Protein AF-0000000078524974 (afdb_homodimer)

InterPro domains:
  IPR001310 Histidine triad (HIT) protein [PR00332] (7-23)
  IPR001310 Histidine triad (HIT) protein [PR00332] (28-46)
  IPR001310 Histidine triad (HIT) protein [PR00332] (95-105)
  IPR001310 Histidine triad (HIT) protein [PTHR46648] (3-140)
  IPR011146 HIT-like domain [PF01230] (15-109)
  IPR011146 HIT-like domain [PS51084] (7-115)
  IPR019808 Histidine triad, conserved site [PS00892] (88-106)
  IPR036265 HIT-like superfamily [G3DSA:3.30.428.10] (2-145)
  IPR036265 HIT-like superfamily [SSF54197] (4-138)
  IPR039384 HINT family [cd01277] (5-106)

Solvent-accessible surface area (backbone atoms only — not comparable to full-atom values): 14901 Å² total; per-residue (Å²): 96,75,44,94,87,35,69,61,33,33,42,31,65,66,74,41,92,70,56,64,49,46,51,62,98,55,36,24,26,30,50,47,62,48,24,69,33,83,75,15,26,34,45,26,44,35,53,54,26,54,23,63,79,62,44,52,62,78,59,35,30,48,47,50,49,48,49,26,54,53,50,50,18,38,35,75,49,70,63,32,60,19,27,32,40,39,32,47,25,38,62,51,26,63,34,82,62,75,45,41,48,35,39,38,37,43,13,37,77,94,47,73,76,59,61,58,70,63,67,42,76,59,51,70,67,58,49,51,50,50,34,51,39,33,33,52,34,28,45,74,72,67,59,61,108,95,72,44,93,86,35,69,61,32,33,43,33,65,65,74,41,93,70,57,64,49,44,52,62,98,56,36,23,28,29,52,46,63,46,23,67,34,84,75,15,26,35,44,26,44,36,54,56,25,55,24,64,79,63,43,52,62,77,61,36,28,47,46,50,49,48,49,25,53,52,50,49,17,39,35,73,49,70,64,32,60,19,27,32,40,39,32,46,26,38,62,51,25,63,32,83,63,77,46,41,47,35,39,37,37,43,14,38,80,94,47,72,76,59,61,59,70,65,67,44,75,60,51,69,67,60,48,51,51,50,35,50,39,33,35,50,34,28,45,75,71,68,59,61,108

Structure (mmCIF, N/CA/C/O backbone):
data_AF-0000000078524974-model_v1
#
loop_
_entity.id
_entity.type
_entity.pdbx_description
1 polymer 'Cell division protein'
#
loop_
_atom_site.group_PDB
_atom_site.id
_atom_site.type_symbol
_atom_site.label_atom_id
_atom_site.label_alt_id
_atom_site.label_comp_id
_atom_site.label_asym_id
_atom_site.label_entity_id
_atom_site.label_seq_id
_atom_site.pdbx_PDB_ins_code
_atom_site.Cartn_x
_atom_site.Cartn_y
_atom_site.Cartn_z
_atom_site.occupancy
_atom_site.B_iso_or_equiv
_atom_site.auth_seq_id
_atom_site.auth_comp_id
_atom_site.auth_asym_id
_atom_site.auth_atom_id
_atom_site.pdbx_PDB_model_num
ATOM 1 N N . MET A 1 1 ? -15.508 -12.688 9.805 1 83.44 1 MET A N 1
ATOM 2 C CA . MET A 1 1 ? -16.516 -13.609 9.273 1 83.44 1 MET A CA 1
ATOM 3 C C . MET A 1 1 ? 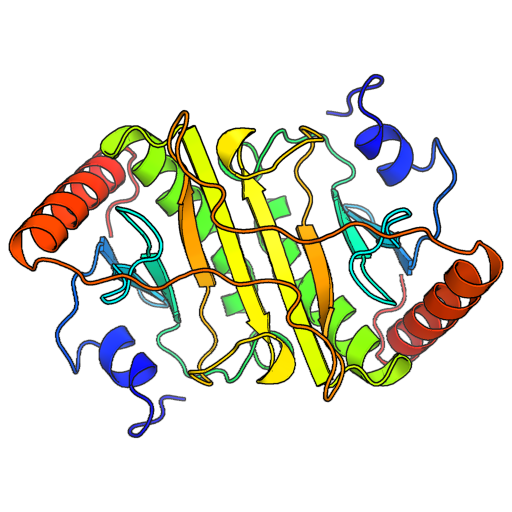-16.453 -13.656 7.75 1 83.44 1 MET A C 1
ATOM 5 O O . MET A 1 1 ? -16.062 -12.68 7.109 1 83.44 1 MET A O 1
ATOM 9 N N . ARG A 1 2 ? -16.734 -14.789 7.234 1 90.31 2 ARG A N 1
ATOM 10 C CA . ARG A 1 2 ? -16.781 -14.961 5.785 1 90.31 2 ARG A CA 1
ATOM 11 C C . ARG A 1 2 ? -18.109 -14.484 5.215 1 90.31 2 ARG A C 1
ATOM 13 O O . ARG A 1 2 ? -19.125 -14.461 5.922 1 90.31 2 ARG A O 1
ATOM 20 N N . ASP A 1 3 ? -18.109 -13.945 3.992 1 92.88 3 ASP A N 1
ATOM 21 C CA . ASP A 1 3 ? -19.281 -13.531 3.229 1 92.88 3 ASP A CA 1
ATOM 22 C C . ASP A 1 3 ? -19.469 -14.406 1.988 1 92.88 3 ASP A C 1
ATOM 24 O O . ASP A 1 3 ? -18.688 -14.305 1.03 1 92.88 3 ASP A O 1
ATOM 28 N N . ASP A 1 4 ? -20.469 -15.141 1.908 1 91.5 4 ASP A N 1
ATOM 29 C CA . ASP A 1 4 ? -20.688 -16.141 0.864 1 91.5 4 ASP A CA 1
ATOM 30 C C . ASP A 1 4 ? -20.938 -15.469 -0.486 1 91.5 4 ASP A C 1
ATOM 32 O O . ASP A 1 4 ? -20.875 -16.109 -1.53 1 91.5 4 ASP A O 1
ATOM 36 N N . ASN A 1 5 ? -21.297 -14.195 -0.479 1 94.75 5 ASN A N 1
ATOM 37 C CA . ASN A 1 5 ? -21.562 -13.484 -1.722 1 94.75 5 ASN A CA 1
ATOM 38 C C . ASN A 1 5 ? -20.344 -12.711 -2.207 1 94.75 5 ASN A C 1
ATOM 40 O O . ASN A 1 5 ? -20.391 -12.023 -3.229 1 94.75 5 ASN A O 1
ATOM 44 N N . CYS A 1 6 ? -19.328 -12.867 -1.504 1 96.88 6 CYS A N 1
ATOM 45 C CA . CYS A 1 6 ? -18.094 -12.172 -1.85 1 96.88 6 CYS A CA 1
ATOM 46 C C . CYS A 1 6 ? -17.141 -13.086 -2.617 1 96.88 6 CYS A C 1
ATOM 48 O O . CYS A 1 6 ? -16.688 -14.102 -2.086 1 96.88 6 CYS A O 1
ATOM 50 N N . ILE A 1 7 ? -16.828 -12.742 -3.832 1 97.12 7 ILE A N 1
ATOM 51 C CA . ILE A 1 7 ? -16.016 -13.578 -4.707 1 97.12 7 ILE A CA 1
ATOM 52 C C . ILE A 1 7 ? -14.625 -13.75 -4.102 1 97.12 7 ILE A C 1
ATOM 54 O O . ILE A 1 7 ? -14.031 -14.828 -4.195 1 97.12 7 ILE A O 1
ATOM 58 N N . PHE A 1 8 ? -14.133 -12.719 -3.42 1 98.25 8 PHE A N 1
ATOM 59 C CA . PHE A 1 8 ? -12.805 -12.805 -2.838 1 98.25 8 PHE A CA 1
ATOM 60 C C . PHE A 1 8 ? -12.812 -13.672 -1.583 1 98.25 8 PHE A C 1
ATOM 62 O O . PHE A 1 8 ? -11.828 -14.352 -1.283 1 98.25 8 PHE A O 1
ATOM 69 N N . CYS A 1 9 ? -13.914 -13.727 -0.859 1 98.31 9 CYS A N 1
ATOM 70 C CA . CYS A 1 9 ? -14.039 -14.695 0.22 1 98.31 9 CYS A CA 1
ATOM 71 C C . CYS A 1 9 ? -14 -16.125 -0.321 1 98.31 9 CYS A C 1
ATOM 73 O O . CYS A 1 9 ? -13.344 -16.984 0.262 1 98.31 9 CYS A O 1
ATOM 75 N N . LYS A 1 10 ? -14.695 -16.312 -1.446 1 98.25 10 LYS A N 1
ATOM 76 C CA . LYS A 1 10 ? -14.734 -17.641 -2.043 1 98.25 10 LYS A CA 1
ATOM 77 C C . LYS A 1 10 ? -13.352 -18.078 -2.52 1 98.25 10 LYS A C 1
ATOM 79 O O . LYS A 1 10 ? -12.938 -19.219 -2.297 1 98.25 10 LYS A O 1
ATOM 84 N N . ILE A 1 11 ? -12.609 -17.188 -3.121 1 98.12 11 ILE A N 1
ATOM 85 C CA . ILE A 1 11 ? -11.273 -17.5 -3.615 1 98.12 11 ILE A CA 1
ATOM 86 C C . ILE A 1 11 ? -10.32 -17.719 -2.439 1 98.12 11 ILE A C 1
ATOM 88 O O . ILE A 1 11 ? -9.609 -18.719 -2.387 1 98.12 11 ILE A O 1
ATOM 92 N N . ALA A 1 12 ? -10.344 -16.812 -1.454 1 98.25 12 ALA A N 1
ATOM 93 C CA . ALA A 1 12 ? -9.43 -16.844 -0.317 1 98.25 12 ALA A CA 1
ATOM 94 C C . ALA A 1 12 ? -9.602 -18.125 0.499 1 98.25 12 ALA A C 1
ATOM 96 O O . ALA A 1 12 ? -8.656 -18.609 1.118 1 98.25 12 ALA A O 1
ATOM 97 N N . ASN A 1 13 ? -10.797 -18.641 0.436 1 97.88 13 ASN A N 1
ATOM 98 C CA . ASN A 1 13 ? -11.094 -19.812 1.259 1 97.88 13 ASN A CA 1
ATOM 99 C C . ASN A 1 13 ? -11.188 -21.078 0.416 1 97.88 13 ASN A C 1
ATOM 101 O O . ASN A 1 13 ? -11.664 -22.109 0.892 1 97.88 13 ASN A O 1
ATOM 105 N N . GLY A 1 14 ? -10.828 -21.047 -0.863 1 96.75 14 GLY A N 1
ATOM 106 C CA . GLY A 1 14 ? -10.633 -22.219 -1.697 1 96.75 14 GLY A CA 1
ATOM 107 C C . GLY A 1 14 ? -11.93 -22.75 -2.271 1 96.75 14 GLY A C 1
ATOM 108 O O . GLY A 1 14 ? -12 -23.922 -2.689 1 96.75 14 GLY A O 1
ATOM 109 N N . MET A 1 15 ? -12.938 -21.969 -2.252 1 96.88 15 MET A N 1
ATOM 110 C CA . MET A 1 15 ? -14.219 -22.406 -2.791 1 96.88 15 MET A CA 1
ATOM 111 C C . MET A 1 15 ? -14.242 -22.281 -4.312 1 96.88 15 MET A C 1
ATOM 113 O O . MET A 1 15 ? -15.016 -22.969 -4.98 1 96.88 15 MET A O 1
ATOM 117 N N . ILE A 1 16 ? -13.453 -21.391 -4.922 1 96.12 16 ILE A N 1
ATOM 118 C CA . ILE A 1 16 ? -13.273 -21.203 -6.359 1 96.12 16 ILE A CA 1
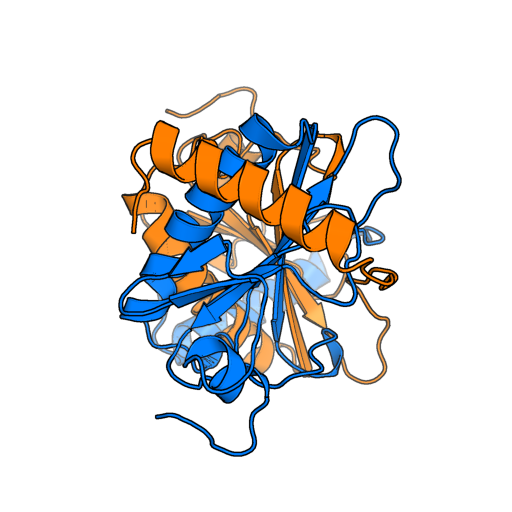ATOM 119 C C . ILE A 1 16 ? -11.797 -21.312 -6.711 1 96.12 16 ILE A C 1
ATOM 121 O O . ILE A 1 16 ? -10.938 -20.859 -5.953 1 96.12 16 ILE A O 1
ATOM 125 N N . PRO A 1 17 ? -11.539 -21.906 -7.879 1 95.69 17 PRO A N 1
ATOM 126 C CA . PRO A 1 17 ? -10.133 -22.062 -8.266 1 95.69 17 PRO A CA 1
ATOM 127 C C . PRO A 1 17 ? -9.422 -20.734 -8.508 1 95.69 17 PRO A C 1
ATOM 129 O O . PRO A 1 17 ? -10.055 -19.766 -8.945 1 95.69 17 PRO A O 1
ATOM 132 N N . SER A 1 18 ? -8.164 -20.703 -8.211 1 96.81 18 SER A N 1
ATOM 133 C CA . SER A 1 18 ? -7.266 -19.578 -8.453 1 96.81 18 SER A CA 1
ATOM 134 C C . SER A 1 18 ? -5.816 -20.047 -8.578 1 96.81 18 SER A C 1
ATOM 136 O O . SER A 1 18 ? -5.473 -21.141 -8.141 1 96.81 18 SER A O 1
ATOM 138 N N . GLU A 1 19 ? -5.059 -19.312 -9.273 1 98.12 19 GLU A N 1
ATOM 139 C CA . GLU A 1 19 ? -3.621 -19.562 -9.258 1 98.12 19 GLU A CA 1
ATOM 140 C C . GLU A 1 19 ? -2.986 -19.031 -7.973 1 98.12 19 GLU A C 1
ATOM 142 O O . GLU A 1 19 ? -2.506 -17.891 -7.938 1 98.12 19 GLU A O 1
ATOM 147 N N . THR A 1 20 ? -2.955 -19.953 -6.957 1 98.31 20 THR A N 1
ATOM 148 C CA . THR A 1 20 ? -2.451 -19.578 -5.637 1 98.31 20 THR A CA 1
ATOM 149 C C . THR A 1 20 ? -0.93 -19.688 -5.59 1 98.31 20 THR A C 1
ATOM 151 O O . THR A 1 20 ? -0.362 -20.719 -5.98 1 98.31 20 THR A O 1
ATOM 154 N N . ILE A 1 21 ? -0.341 -18.656 -5.066 1 98.62 21 ILE A N 1
ATOM 155 C CA . ILE A 1 21 ? 1.116 -18.719 -5.02 1 98.62 21 ILE A CA 1
ATOM 156 C C . ILE A 1 21 ? 1.582 -18.797 -3.568 1 98.62 21 ILE A C 1
ATOM 158 O O . ILE A 1 21 ? 2.746 -19.109 -3.301 1 98.62 21 ILE A O 1
ATOM 162 N N . TYR A 1 22 ? 0.785 -18.5 -2.611 1 98.62 22 TYR A N 1
ATOM 163 C CA . TYR A 1 22 ? 1.072 -18.578 -1.184 1 98.62 22 TYR A CA 1
ATOM 164 C C . TYR A 1 22 ? -0.211 -18.734 -0.378 1 98.62 22 TYR A C 1
ATOM 166 O O . TYR A 1 22 ? -1.245 -18.156 -0.722 1 98.62 22 TYR A O 1
ATOM 174 N N . GLU A 1 23 ? -0.099 -19.531 0.681 1 98.12 23 GLU A N 1
ATOM 175 C CA . GLU A 1 23 ? -1.255 -19.688 1.559 1 98.12 23 GLU A CA 1
ATOM 176 C C . GLU A 1 23 ? -0.825 -20 2.988 1 98.12 23 GLU A C 1
ATOM 178 O O . GLU A 1 23 ? 0.115 -20.766 3.203 1 98.12 23 GLU A O 1
ATOM 183 N N . ASP A 1 24 ? -1.403 -19.391 3.943 1 97.31 24 ASP A N 1
ATOM 184 C CA . ASP A 1 24 ? -1.282 -19.75 5.352 1 97.31 24 ASP A CA 1
ATOM 185 C C . ASP A 1 24 ? -2.635 -19.688 6.055 1 97.31 24 ASP A C 1
ATOM 187 O O . ASP A 1 24 ? -3.682 -19.75 5.406 1 97.31 24 ASP A O 1
ATOM 191 N N . ASP A 1 25 ? -2.686 -19.609 7.379 1 97 25 ASP A N 1
ATOM 192 C CA . ASP A 1 25 ? -3.936 -19.688 8.125 1 97 25 ASP A CA 1
ATOM 193 C C . ASP A 1 25 ? -4.762 -18.422 7.949 1 97 25 ASP A C 1
ATOM 195 O O . ASP A 1 25 ? -5.977 -18.422 8.148 1 97 25 ASP A O 1
ATOM 199 N N . MET A 1 26 ? -4.113 -17.344 7.484 1 98.19 26 MET A N 1
ATOM 200 C CA . MET A 1 26 ? -4.805 -16.062 7.508 1 98.19 26 MET A CA 1
ATOM 201 C C . MET A 1 26 ? -5.004 -15.516 6.098 1 98.19 26 MET A C 1
ATOM 203 O O . MET A 1 26 ? -5.918 -14.727 5.852 1 98.19 26 MET A O 1
ATOM 207 N N . PHE A 1 27 ? -4.074 -15.984 5.152 1 98.69 27 PHE A N 1
ATOM 208 C CA . PHE A 1 27 ? -4.078 -15.344 3.842 1 98.69 27 PHE A CA 1
ATOM 209 C C . PHE A 1 27 ? -3.971 -16.375 2.73 1 98.69 27 PHE A C 1
ATOM 211 O O . PHE A 1 27 ? -3.393 -17.453 2.928 1 98.69 27 PHE A O 1
ATOM 218 N N . ARG A 1 28 ? -4.547 -16.062 1.621 1 98.62 28 ARG A N 1
ATOM 219 C CA . ARG A 1 28 ? -4.23 -16.656 0.323 1 98.62 28 ARG A CA 1
ATOM 220 C C . ARG A 1 28 ? -3.76 -15.586 -0.66 1 98.62 28 ARG A C 1
ATOM 222 O O . ARG A 1 28 ? -4.344 -14.5 -0.737 1 98.62 28 ARG A O 1
ATOM 229 N N . VAL A 1 29 ? -2.676 -15.812 -1.272 1 98.88 29 VAL A N 1
ATOM 230 C CA . VAL A 1 29 ? -2.166 -14.922 -2.312 1 98.88 29 VAL A CA 1
ATOM 231 C C . VAL A 1 29 ? -2.352 -15.57 -3.682 1 98.88 29 VAL A C 1
ATOM 233 O O . VAL A 1 29 ? -1.912 -16.703 -3.904 1 98.88 29 VAL A O 1
ATOM 236 N N . ILE A 1 30 ? -2.969 -14.836 -4.555 1 98.81 30 ILE A N 1
ATOM 237 C CA . ILE A 1 30 ? -3.293 -15.406 -5.863 1 98.81 30 ILE A CA 1
ATOM 238 C C . ILE A 1 30 ? -2.795 -14.469 -6.965 1 98.81 30 ILE A C 1
ATOM 240 O O . ILE A 1 30 ? -2.564 -13.281 -6.723 1 98.81 30 ILE A O 1
ATOM 244 N N . LEU A 1 31 ? -2.623 -15.023 -8.148 1 98.75 31 LEU A N 1
ATOM 245 C CA . LEU A 1 31 ? -2.369 -14.188 -9.312 1 98.75 31 LEU A CA 1
ATOM 246 C C . LEU A 1 31 ? -3.672 -13.641 -9.891 1 98.75 31 LEU A C 1
ATOM 248 O O . LEU A 1 31 ? -4.664 -14.367 -9.984 1 98.75 31 LEU A O 1
ATOM 252 N N . ASP A 1 32 ? -3.699 -12.406 -10.188 1 98.25 32 ASP A N 1
ATOM 253 C CA . ASP A 1 32 ? -4.883 -11.734 -10.719 1 98.25 32 ASP A CA 1
ATOM 254 C C . ASP A 1 32 ? -5.188 -12.219 -12.141 1 98.25 32 ASP A C 1
ATOM 256 O O . ASP A 1 32 ? -4.277 -12.375 -12.953 1 98.25 32 ASP A O 1
ATOM 260 N N . LEU A 1 33 ? -6.414 -12.383 -12.445 1 96.69 33 LEU A N 1
ATOM 261 C CA . LEU A 1 33 ? -6.824 -12.836 -13.773 1 96.69 33 LEU A CA 1
ATOM 262 C C . LEU A 1 33 ? -6.82 -11.688 -14.766 1 96.69 33 LEU A C 1
ATOM 264 O O . LEU A 1 33 ? -6.805 -11.906 -15.984 1 96.69 33 LEU A O 1
ATOM 268 N N . GLY A 1 34 ? -7.004 -10.461 -14.336 1 96.38 34 GLY A N 1
ATOM 269 C CA . GLY A 1 34 ? -6.848 -9.25 -15.125 1 96.38 34 GLY A CA 1
ATOM 270 C C . GLY A 1 34 ? -5.609 -8.453 -14.758 1 96.38 34 GLY A C 1
ATOM 271 O O . GLY A 1 34 ? -5.711 -7.301 -14.336 1 96.38 34 GLY A O 1
ATOM 272 N N . PRO A 1 35 ? -4.504 -9.086 -14.992 1 97.81 35 PRO A N 1
ATOM 273 C CA . PRO A 1 35 ? -3.26 -8.516 -14.477 1 97.81 35 PRO A CA 1
ATOM 274 C C . PRO A 1 35 ? -2.877 -7.207 -15.172 1 97.81 35 PRO A C 1
ATOM 276 O O . PRO A 1 35 ? -3.023 -7.09 -16.391 1 97.81 35 PRO A O 1
ATOM 279 N N . ALA A 1 36 ? -2.434 -6.246 -14.359 1 97.56 36 ALA A N 1
ATOM 280 C CA . ALA A 1 36 ? -1.836 -5.031 -14.898 1 97.56 36 ALA A CA 1
ATOM 281 C C . ALA A 1 36 ? -0.488 -5.328 -15.555 1 97.56 36 ALA A C 1
ATOM 283 O O . ALA A 1 36 ? -0.108 -4.676 -16.531 1 97.56 36 ALA A O 1
ATOM 284 N N . SER A 1 37 ? 0.243 -6.266 -15.031 1 97.69 37 SER A N 1
ATOM 285 C CA . SER A 1 37 ? 1.542 -6.738 -15.5 1 97.69 37 SER A CA 1
ATOM 286 C C . SER A 1 37 ? 1.764 -8.203 -15.141 1 97.69 37 SER A C 1
ATOM 288 O O . SER A 1 37 ? 1.054 -8.75 -14.297 1 97.69 37 SER A O 1
ATOM 290 N N . ARG A 1 38 ? 2.744 -8.82 -15.844 1 97.25 38 ARG A N 1
ATOM 291 C CA . ARG A 1 38 ? 3.068 -10.211 -15.539 1 97.25 38 ARG A CA 1
ATOM 292 C C . ARG A 1 38 ? 3.438 -10.383 -14.07 1 97.25 38 ARG A C 1
ATOM 294 O O . ARG A 1 38 ? 4.352 -9.719 -13.57 1 97.25 38 ARG A O 1
ATOM 301 N N . GLY A 1 39 ? 2.688 -11.266 -13.336 1 98.44 39 GLY A N 1
ATOM 302 C CA . GLY A 1 39 ? 2.975 -11.539 -11.938 1 98.44 39 GLY A CA 1
ATOM 303 C C . GLY A 1 39 ? 2.092 -10.758 -10.977 1 98.44 39 GLY A C 1
ATOM 304 O O . GLY A 1 39 ? 2.176 -10.938 -9.758 1 98.44 39 GLY A O 1
ATOM 305 N N . HIS A 1 40 ? 1.191 -9.875 -11.5 1 98.81 40 HIS A N 1
ATOM 306 C CA . HIS A 1 40 ? 0.267 -9.133 -10.648 1 98.81 40 HIS A CA 1
ATOM 307 C C . HIS A 1 40 ? -0.481 -10.07 -9.703 1 98.81 40 HIS A C 1
ATOM 309 O O . HIS A 1 40 ? -1.185 -10.977 -10.156 1 98.81 40 HIS A O 1
ATOM 315 N N . ALA A 1 41 ? -0.3 -9.828 -8.414 1 98.88 41 ALA A N 1
ATOM 316 C CA . ALA A 1 41 ? -0.868 -10.719 -7.406 1 98.88 41 ALA A CA 1
ATOM 317 C C . ALA A 1 41 ? -1.746 -9.945 -6.426 1 98.88 41 ALA A C 1
ATOM 319 O O . ALA A 1 41 ? -1.654 -8.719 -6.332 1 98.88 41 ALA A O 1
ATOM 320 N N . LEU A 1 42 ? -2.596 -10.695 -5.75 1 98.94 42 LEU A N 1
ATOM 321 C CA . LEU A 1 42 ? -3.482 -10.164 -4.723 1 98.94 42 LEU A CA 1
ATOM 322 C C . LEU A 1 42 ? -3.279 -10.891 -3.396 1 98.94 42 LEU A C 1
ATOM 324 O O . LEU A 1 42 ? -3.318 -12.117 -3.346 1 98.94 42 LEU A O 1
ATOM 328 N N . ILE A 1 43 ? -3.021 -10.164 -2.355 1 98.94 43 ILE A N 1
ATOM 329 C CA . ILE A 1 43 ? -3.094 -10.711 -1.006 1 98.94 43 ILE A CA 1
ATOM 330 C C . ILE A 1 43 ? -4.527 -10.633 -0.492 1 98.94 43 ILE A C 1
ATOM 332 O O . ILE A 1 43 ? -5.082 -9.539 -0.35 1 98.94 43 ILE A O 1
ATOM 336 N N . LEU A 1 44 ? -5.09 -11.75 -0.158 1 98.88 44 LEU A N 1
ATOM 337 C CA . LEU A 1 44 ? -6.473 -11.852 0.292 1 98.88 44 LEU A CA 1
ATOM 338 C C . LEU A 1 44 ? -6.547 -12.43 1.701 1 98.88 44 LEU A C 1
ATOM 340 O O . LEU A 1 44 ? -6.199 -13.594 1.917 1 98.88 44 LEU A O 1
ATOM 344 N N . PRO A 1 45 ? -7.02 -11.633 2.674 1 98.88 45 PRO A N 1
ATOM 345 C CA . PRO A 1 45 ? -7.344 -12.289 3.943 1 98.88 45 PRO A CA 1
ATOM 346 C C . PRO A 1 45 ? -8.492 -13.281 3.816 1 98.88 45 PRO A C 1
ATOM 348 O O . PRO A 1 45 ? -9.43 -13.055 3.049 1 98.88 45 PRO A O 1
ATOM 351 N N . LYS A 1 46 ? -8.422 -14.32 4.531 1 98.19 46 LYS A N 1
ATOM 352 C CA . LYS A 1 46 ? -9.461 -15.344 4.492 1 98.19 46 LYS A CA 1
ATOM 353 C C . LYS A 1 46 ? -10.742 -14.859 5.176 1 98.19 46 LYS A C 1
ATOM 355 O O . LYS A 1 46 ? -11.844 -15.273 4.812 1 98.19 46 LYS A O 1
ATOM 360 N N . GLN A 1 47 ? -10.594 -14.008 6.18 1 98.31 47 GLN A N 1
ATOM 361 C CA . GLN A 1 47 ? -11.742 -13.344 6.781 1 98.31 47 GLN A CA 1
ATOM 362 C C . GLN A 1 47 ? -12.156 -12.117 5.969 1 98.31 47 GLN A C 1
ATOM 364 O O . GLN A 1 47 ? -11.32 -11.477 5.328 1 98.31 47 GLN A O 1
ATOM 369 N N . HIS A 1 48 ? -13.445 -11.797 5.984 1 98.44 48 HIS A N 1
ATOM 370 C CA . HIS A 1 48 ? -13.969 -10.688 5.195 1 98.44 48 HIS A CA 1
ATOM 371 C C . HIS A 1 48 ? -13.844 -9.367 5.949 1 98.44 48 HIS A C 1
ATOM 373 O O . HIS A 1 48 ? -14.344 -9.227 7.066 1 98.44 48 HIS A O 1
ATOM 379 N N . TYR A 1 49 ? -13.18 -8.453 5.426 1 98.5 49 TYR A N 1
ATOM 380 C CA . TYR A 1 49 ? -13.117 -7.051 5.816 1 98.5 49 TYR A CA 1
ATOM 381 C C . TYR A 1 49 ? -13.406 -6.141 4.625 1 98.5 49 TYR A C 1
ATOM 383 O O . TYR A 1 49 ? -12.922 -6.379 3.52 1 98.5 49 TYR A O 1
ATOM 391 N N . LYS A 1 50 ? -14.141 -5.16 4.797 1 97.88 50 LYS A N 1
ATOM 392 C CA . LYS A 1 50 ? -14.523 -4.289 3.691 1 97.88 50 LYS A CA 1
ATOM 393 C C . LYS A 1 50 ? -13.328 -3.512 3.154 1 97.88 50 LYS A C 1
ATOM 395 O O . LYS A 1 50 ? -13.141 -3.404 1.94 1 97.88 50 LYS A O 1
ATOM 400 N N . ASP A 1 51 ? -12.633 -2.877 4.008 1 98.44 51 ASP A N 1
ATOM 401 C CA . ASP A 1 51 ? -11.469 -2.062 3.678 1 98.44 51 ASP A CA 1
ATOM 402 C C . ASP A 1 51 ? -10.508 -1.978 4.859 1 98.44 51 ASP A C 1
ATOM 404 O O . ASP A 1 51 ? -10.648 -2.715 5.836 1 98.44 51 ASP A O 1
ATOM 408 N N . ILE A 1 52 ? -9.453 -1.145 4.754 1 98.75 52 ILE A N 1
ATOM 409 C CA . ILE A 1 52 ? -8.367 -1.124 5.73 1 98.75 52 ILE A CA 1
ATOM 410 C C . ILE A 1 52 ? -8.891 -0.617 7.074 1 98.75 52 ILE A C 1
ATOM 412 O O . ILE A 1 52 ? -8.367 -0.986 8.125 1 98.75 52 ILE A O 1
ATOM 416 N N . CYS A 1 53 ? -9.922 0.254 7.105 1 97.56 53 CYS A N 1
ATOM 417 C CA . CYS A 1 53 ? -10.469 0.828 8.328 1 97.56 53 CYS A CA 1
ATOM 418 C C . CYS A 1 53 ? -11.266 -0.207 9.109 1 97.56 53 CYS A C 1
ATOM 420 O O . CYS A 1 53 ? -11.523 -0.034 10.305 1 97.56 53 CYS A O 1
ATOM 422 N N . ASP A 1 54 ? -11.656 -1.305 8.445 1 97.38 54 ASP A N 1
ATOM 423 C CA . ASP A 1 54 ? -12.391 -2.41 9.055 1 97.38 54 ASP A CA 1
ATOM 424 C C . ASP A 1 54 ? -11.453 -3.559 9.422 1 97.38 54 ASP A C 1
ATOM 426 O O . ASP A 1 54 ? -11.875 -4.535 10.039 1 97.38 54 ASP A O 1
ATOM 430 N N . LEU A 1 55 ? -10.258 -3.469 9.039 1 98 55 LEU A N 1
ATOM 431 C CA . LEU A 1 55 ? -9.289 -4.555 9.141 1 98 55 LEU A CA 1
ATOM 432 C C . LEU A 1 55 ? -8.836 -4.742 10.586 1 98 55 LEU A C 1
ATOM 434 O O . LEU A 1 55 ? -8.438 -3.779 11.242 1 98 55 LEU A O 1
ATOM 438 N N . GLU A 1 56 ? -8.898 -5.953 11.047 1 97.75 56 GLU A N 1
ATOM 439 C CA . GLU A 1 56 ? -8.391 -6.246 12.383 1 97.75 56 GLU A CA 1
ATOM 440 C C . GLU A 1 56 ? -6.891 -5.965 12.477 1 97.75 56 GLU A C 1
ATOM 442 O O . GLU A 1 56 ? -6.137 -6.27 11.547 1 97.75 56 GLU A O 1
ATOM 447 N N . GLU A 1 57 ? -6.535 -5.453 13.641 1 97.19 57 GLU A N 1
ATOM 448 C CA . GLU A 1 57 ? -5.152 -5.02 13.812 1 97.19 57 GLU A CA 1
ATOM 449 C C . GLU A 1 57 ? -4.18 -6.18 13.633 1 97.19 57 GLU A C 1
ATOM 451 O O . GLU A 1 57 ? -3.137 -6.027 12.992 1 97.19 57 GLU A O 1
ATOM 456 N N . GLU A 1 58 ? -4.473 -7.336 14.211 1 97.69 58 GLU A N 1
ATOM 457 C CA . GLU A 1 58 ? -3.584 -8.484 14.109 1 97.69 58 GLU A CA 1
ATOM 458 C C . GLU A 1 58 ? -3.408 -8.914 12.648 1 97.69 58 GLU A C 1
ATOM 460 O O . GLU A 1 58 ? -2.33 -9.367 12.258 1 97.69 58 GLU A O 1
ATOM 465 N N . THR A 1 59 ? -4.48 -8.805 11.859 1 98.5 59 THR A N 1
ATOM 466 C CA . THR A 1 59 ? -4.402 -9.102 10.438 1 98.5 59 THR A CA 1
ATOM 467 C C . THR A 1 59 ? -3.572 -8.047 9.711 1 98.5 59 THR A C 1
ATOM 469 O O . THR A 1 59 ? -2.693 -8.383 8.914 1 98.5 59 THR A O 1
ATOM 472 N N . ALA A 1 60 ? -3.818 -6.777 10.047 1 98.69 60 ALA A N 1
ATOM 473 C CA . ALA A 1 60 ? -3.111 -5.664 9.414 1 98.69 60 ALA A CA 1
ATOM 474 C C . ALA A 1 60 ? -1.603 -5.797 9.602 1 98.69 60 ALA A C 1
ATOM 476 O O . ALA A 1 60 ? -0.83 -5.527 8.68 1 98.69 60 ALA A O 1
ATOM 477 N N . LYS A 1 61 ? -1.179 -6.289 10.719 1 98.69 61 LYS A N 1
ATOM 478 C CA . LYS A 1 61 ? 0.232 -6.387 11.078 1 98.69 61 LYS A CA 1
ATOM 479 C C . LYS A 1 61 ? 0.961 -7.391 10.195 1 98.69 61 LYS A C 1
ATOM 481 O O . LYS A 1 61 ? 2.188 -7.348 10.07 1 98.69 61 LYS A O 1
ATOM 486 N N . LYS A 1 62 ? 0.239 -8.234 9.578 1 98.62 62 LYS A N 1
ATOM 487 C CA . LYS A 1 62 ? 0.864 -9.344 8.859 1 98.62 62 LYS A CA 1
ATOM 488 C C . LYS A 1 62 ? 0.922 -9.07 7.363 1 98.62 62 LYS A C 1
ATOM 490 O O . LYS A 1 62 ? 1.612 -9.781 6.625 1 98.62 62 LYS A O 1
ATOM 495 N N . VAL A 1 63 ? 0.275 -8.008 6.93 1 98.81 63 VAL A N 1
ATOM 496 C CA . VAL A 1 63 ? 0.064 -7.801 5.504 1 98.81 63 VAL A CA 1
ATOM 497 C C . VAL A 1 63 ? 1.368 -7.352 4.848 1 98.81 63 VAL A C 1
ATOM 499 O O . VAL A 1 63 ? 1.809 -7.941 3.859 1 98.81 63 VAL A O 1
ATOM 502 N N . LEU A 1 64 ? 2.023 -6.332 5.363 1 98.81 64 LEU A N 1
ATOM 503 C CA . LEU A 1 64 ? 3.186 -5.773 4.684 1 98.81 64 LEU A CA 1
ATOM 504 C C . LEU A 1 64 ? 4.375 -6.727 4.766 1 98.81 64 LEU A C 1
ATOM 506 O O . LEU A 1 64 ? 5.133 -6.859 3.803 1 98.81 64 LEU A O 1
ATOM 510 N N . PRO A 1 65 ? 4.609 -7.418 5.949 1 98.62 65 PRO A N 1
ATOM 511 C CA . PRO A 1 65 ? 5.641 -8.461 5.934 1 98.62 65 PRO A CA 1
ATOM 512 C C . PRO A 1 65 ? 5.402 -9.508 4.852 1 98.62 65 PRO A C 1
ATOM 514 O O . PRO A 1 65 ? 6.348 -9.945 4.188 1 98.62 65 PRO A O 1
ATOM 517 N N . LEU A 1 66 ? 4.16 -9.883 4.672 1 98.56 66 LEU A N 1
ATOM 518 C CA . LEU A 1 66 ? 3.832 -10.844 3.625 1 98.56 66 LEU A CA 1
ATOM 519 C C . LEU A 1 66 ? 4.078 -10.25 2.242 1 98.56 66 LEU A C 1
ATOM 521 O O . LEU A 1 66 ? 4.629 -10.914 1.364 1 98.56 66 LEU A O 1
ATOM 525 N N . ALA A 1 67 ? 3.705 -8.984 2.045 1 98.81 67 ALA A N 1
ATOM 526 C CA . ALA A 1 67 ? 3.947 -8.312 0.772 1 98.81 67 ALA A CA 1
ATOM 527 C C . ALA A 1 67 ? 5.438 -8.289 0.438 1 98.81 67 ALA A C 1
ATOM 529 O O . ALA A 1 67 ? 5.824 -8.5 -0.713 1 98.81 67 ALA A O 1
ATOM 530 N N . ALA A 1 68 ? 6.25 -8.016 1.437 1 98.56 68 ALA A N 1
ATOM 531 C CA . ALA A 1 68 ? 7.699 -7.992 1.249 1 98.56 68 ALA A CA 1
ATOM 532 C C . ALA A 1 68 ? 8.211 -9.352 0.788 1 98.56 68 ALA A C 1
ATOM 534 O O . ALA A 1 68 ? 9.023 -9.43 -0.137 1 98.56 68 ALA A O 1
ATOM 535 N N . LYS A 1 69 ? 7.688 -10.367 1.465 1 98.06 69 LYS A N 1
ATOM 536 C CA . LYS A 1 69 ? 8.078 -11.734 1.129 1 98.06 69 LYS A CA 1
ATOM 537 C C . LYS A 1 69 ? 7.707 -12.07 -0.312 1 98.06 69 LYS A C 1
ATOM 539 O O . LYS A 1 69 ? 8.539 -12.57 -1.071 1 98.06 69 LYS A O 1
ATOM 544 N N . ILE A 1 70 ? 6.496 -11.805 -0.695 1 98.62 70 ILE A N 1
ATOM 545 C CA . ILE A 1 70 ? 6.004 -12.117 -2.033 1 98.62 70 ILE A CA 1
ATOM 546 C C . ILE A 1 70 ? 6.758 -11.273 -3.064 1 98.62 70 ILE A C 1
ATOM 548 O O . ILE A 1 70 ? 7.18 -11.789 -4.102 1 98.62 70 ILE A O 1
ATOM 552 N N . GLY A 1 71 ? 6.91 -9.969 -2.814 1 98.5 71 GLY A N 1
ATOM 553 C CA . GLY A 1 71 ? 7.625 -9.086 -3.721 1 98.5 71 GLY A CA 1
ATOM 554 C C . GLY A 1 71 ? 9.055 -9.523 -3.973 1 98.5 71 GLY A C 1
ATOM 555 O O . GLY A 1 71 ? 9.531 -9.484 -5.109 1 98.5 71 GLY A O 1
ATOM 556 N N . SER A 1 72 ? 9.727 -9.914 -2.904 1 98.12 72 SER A N 1
ATOM 557 C CA . SER A 1 72 ? 11.094 -10.414 -3.043 1 98.12 72 SER A CA 1
ATOM 558 C C . SER A 1 72 ? 11.141 -11.641 -3.945 1 98.12 72 SER A C 1
ATOM 560 O O . SER A 1 72 ? 12.008 -11.75 -4.812 1 98.12 72 SER A O 1
ATOM 562 N N . ALA A 1 73 ? 10.227 -12.547 -3.732 1 98.44 73 ALA A N 1
ATOM 563 C CA . ALA A 1 73 ? 10.148 -13.75 -4.559 1 98.44 73 ALA A CA 1
ATOM 564 C C . ALA A 1 73 ? 9.875 -13.398 -6.016 1 98.44 73 ALA A C 1
ATOM 566 O O . ALA A 1 73 ? 10.406 -14.039 -6.93 1 98.44 73 ALA A O 1
ATOM 567 N N . MET A 1 74 ? 9.031 -12.406 -6.281 1 98.56 74 MET A N 1
ATOM 568 C CA . MET A 1 74 ? 8.742 -11.953 -7.637 1 98.56 74 MET A CA 1
ATOM 569 C C . MET A 1 74 ? 10 -11.43 -8.32 1 98.56 74 MET A C 1
ATOM 571 O O . MET A 1 74 ? 10.281 -11.773 -9.469 1 98.56 74 MET A O 1
ATOM 575 N N . LYS A 1 75 ? 10.734 -10.625 -7.555 1 98.12 75 LYS A N 1
ATOM 576 C CA . LYS A 1 75 ? 11.969 -10.094 -8.117 1 98.12 75 LYS A CA 1
ATOM 577 C C . LYS A 1 75 ? 12.938 -11.211 -8.484 1 98.12 75 LYS A C 1
ATOM 579 O O . LYS A 1 75 ? 13.539 -11.195 -9.555 1 98.12 75 LYS A O 1
ATOM 584 N N . ASN A 1 76 ? 13.023 -12.172 -7.648 1 97.62 76 ASN A N 1
ATOM 585 C CA . ASN A 1 76 ? 13.984 -13.25 -7.82 1 97.62 76 ASN A CA 1
ATOM 586 C C . ASN A 1 76 ? 13.547 -14.219 -8.922 1 97.62 76 ASN A C 1
ATOM 588 O O . ASN A 1 76 ? 14.383 -14.852 -9.562 1 97.62 76 ASN A O 1
ATOM 592 N N . SER A 1 77 ? 12.289 -14.328 -9.18 1 98.31 77 SER A N 1
ATOM 593 C CA . SER A 1 77 ? 11.797 -15.383 -10.062 1 98.31 77 SER A CA 1
ATOM 594 C C . SER A 1 77 ? 11.375 -14.812 -11.414 1 98.31 77 SER A C 1
ATOM 596 O O . SER A 1 77 ? 11.469 -15.492 -12.438 1 98.31 77 SER A O 1
ATOM 598 N N . LEU A 1 78 ? 10.875 -13.578 -11.469 1 98.38 78 LEU A N 1
ATOM 599 C CA . LEU A 1 78 ? 10.312 -13.023 -12.695 1 98.38 78 LEU A CA 1
ATOM 600 C C . LEU A 1 78 ? 11.273 -12.023 -13.336 1 98.38 78 LEU A C 1
ATOM 602 O O . LEU A 1 78 ? 11.086 -11.633 -14.484 1 98.38 78 LEU A O 1
ATOM 606 N N . GLY A 1 79 ? 12.258 -11.57 -12.555 1 97.56 79 GLY A N 1
ATOM 607 C CA . GLY A 1 79 ? 13.203 -10.586 -13.062 1 97.56 79 GLY A CA 1
ATOM 608 C C . GLY A 1 79 ? 12.625 -9.18 -13.133 1 97.56 79 GLY A C 1
ATOM 609 O O . GLY A 1 79 ? 13.078 -8.359 -13.93 1 97.56 79 GLY A O 1
ATOM 610 N N . CYS A 1 80 ? 11.578 -8.977 -12.477 1 98.25 80 CYS A N 1
ATOM 611 C CA . CYS A 1 80 ? 11.039 -7.617 -12.445 1 98.25 80 CYS A CA 1
ATOM 612 C C . CYS A 1 80 ? 11.977 -6.68 -11.695 1 98.25 80 CYS A C 1
ATOM 614 O O . CYS A 1 80 ? 12.617 -7.082 -10.719 1 98.25 80 CYS A O 1
ATOM 616 N N . ALA A 1 81 ? 12.086 -5.418 -12.102 1 98 81 ALA A N 1
ATOM 617 C CA . ALA A 1 81 ? 13.039 -4.43 -11.594 1 98 81 ALA A CA 1
ATOM 618 C C . ALA A 1 81 ? 12.5 -3.752 -10.336 1 98 81 ALA A C 1
ATOM 620 O O . ALA A 1 81 ? 13.25 -3.113 -9.602 1 98 81 ALA A O 1
ATOM 621 N N . GLY A 1 82 ? 11.195 -3.85 -10.117 1 98.38 82 GLY A N 1
ATOM 622 C CA . GLY A 1 82 ? 10.484 -3.289 -8.977 1 98.38 82 GLY A CA 1
ATOM 623 C C . GLY A 1 82 ? 9.047 -3.764 -8.883 1 98.38 82 GLY A C 1
ATOM 624 O O . GLY A 1 82 ? 8.633 -4.656 -9.633 1 98.38 82 GLY A O 1
ATOM 625 N N . PHE A 1 83 ? 8.305 -3.234 -7.945 1 98.88 83 PHE A N 1
ATOM 626 C CA . PHE A 1 83 ? 6.879 -3.531 -7.855 1 98.88 83 PHE A CA 1
ATOM 627 C C . PHE A 1 83 ? 6.164 -2.5 -6.988 1 98.88 83 PHE A C 1
ATOM 629 O O . PHE A 1 83 ? 6.793 -1.831 -6.168 1 98.88 83 PHE A O 1
ATOM 636 N N . ASN A 1 84 ? 4.91 -2.363 -7.242 1 98.88 84 ASN A N 1
ATOM 637 C CA . ASN A 1 84 ? 4.031 -1.516 -6.445 1 98.88 84 ASN A CA 1
ATOM 638 C C . ASN A 1 84 ? 3.203 -2.336 -5.461 1 98.88 84 ASN A C 1
ATOM 640 O O . ASN A 1 84 ? 2.768 -3.443 -5.781 1 98.88 84 ASN A O 1
ATOM 644 N N . VAL A 1 85 ? 3.023 -1.865 -4.262 1 98.94 85 VAL A N 1
ATOM 645 C CA . VAL A 1 85 ? 2.025 -2.318 -3.297 1 98.94 85 VAL A CA 1
ATOM 646 C C . VAL A 1 85 ? 0.883 -1.307 -3.225 1 98.94 85 VAL A C 1
ATOM 648 O O . VAL A 1 85 ? 1.093 -0.149 -2.854 1 98.94 85 VAL A O 1
ATOM 651 N N . VAL A 1 86 ? -0.336 -1.745 -3.617 1 98.94 86 VAL A N 1
ATOM 652 C CA . VAL A 1 86 ? -1.452 -0.81 -3.717 1 98.94 86 VAL A CA 1
ATOM 653 C C . VAL A 1 86 ? -2.666 -1.373 -2.982 1 98.94 86 VAL A C 1
ATOM 655 O O . VAL A 1 86 ? -3.014 -2.545 -3.152 1 98.94 86 VAL A O 1
ATOM 658 N N . GLN A 1 87 ? -3.248 -0.604 -2.199 1 98.88 87 GLN A N 1
ATOM 659 C CA . GLN A 1 87 ? -4.465 -0.939 -1.471 1 98.88 87 GLN A CA 1
ATOM 660 C C . GLN A 1 87 ? -5.492 0.187 -1.567 1 98.88 87 GLN A C 1
ATOM 662 O O . GLN A 1 87 ? -5.199 1.333 -1.222 1 98.88 87 GLN A O 1
ATOM 667 N N . ASN A 1 88 ? -6.656 -0.122 -2.062 1 98.69 88 ASN A N 1
ATOM 668 C CA . ASN A 1 88 ? -7.707 0.852 -2.338 1 98.69 88 ASN A CA 1
ATOM 669 C C . ASN A 1 88 ? -8.82 0.789 -1.295 1 98.69 88 ASN A C 1
ATOM 671 O O . ASN A 1 88 ? -9.297 -0.296 -0.954 1 98.69 88 ASN A O 1
ATOM 675 N N . ASN A 1 89 ? -9.25 1.948 -0.823 1 98.75 89 ASN A N 1
ATOM 676 C CA . ASN A 1 89 ? -10.328 2.041 0.154 1 98.75 89 ASN A CA 1
ATOM 677 C C . ASN A 1 89 ? -11.477 2.904 -0.36 1 98.75 89 ASN A C 1
ATOM 679 O O . ASN A 1 89 ? -11.359 4.129 -0.424 1 98.75 89 ASN A O 1
ATOM 683 N N . GLY A 1 90 ? -12.578 2.254 -0.723 1 98.12 90 GLY A N 1
ATOM 684 C CA . GLY A 1 90 ? -13.742 2.961 -1.235 1 98.12 90 GLY A CA 1
ATOM 685 C C . GLY A 1 90 ? -13.805 2.99 -2.75 1 98.12 90 GLY A C 1
ATOM 686 O O . GLY A 1 90 ? -12.773 2.893 -3.42 1 98.12 90 GLY A O 1
ATOM 687 N N . LYS A 1 91 ? -15.008 3.242 -3.268 1 97.56 91 LYS A N 1
ATOM 688 C CA . LYS A 1 91 ? -15.281 3.246 -4.703 1 97.56 91 LYS A CA 1
ATOM 689 C C . LYS A 1 91 ? -14.453 4.312 -5.414 1 97.56 91 LYS A C 1
ATOM 691 O O . LYS A 1 91 ? -13.883 4.051 -6.473 1 97.56 91 LYS A O 1
ATOM 696 N N . GLU A 1 92 ? -14.359 5.473 -4.824 1 97.81 92 GLU A N 1
ATOM 697 C CA . GLU A 1 92 ? -13.672 6.602 -5.445 1 97.81 92 GLU A CA 1
ATOM 698 C C . GLU A 1 92 ? -12.164 6.352 -5.527 1 97.81 92 GLU A C 1
ATOM 700 O O . GLU A 1 92 ? -11.469 7 -6.305 1 97.81 92 GLU A O 1
ATOM 705 N N . ALA A 1 93 ? -11.68 5.441 -4.711 1 98.06 93 ALA A N 1
ATOM 706 C CA . ALA A 1 93 ? -10.266 5.078 -4.742 1 98.06 93 ALA A CA 1
ATOM 707 C C . ALA A 1 93 ? -10.016 3.904 -5.688 1 98.06 93 ALA A C 1
ATOM 709 O O . ALA A 1 93 ? -8.906 3.379 -5.758 1 98.06 93 ALA A O 1
ATOM 710 N N . GLY A 1 94 ? -11.102 3.443 -6.375 1 96.94 94 GLY A N 1
ATOM 711 C CA . GLY A 1 94 ? -10.945 2.383 -7.355 1 96.9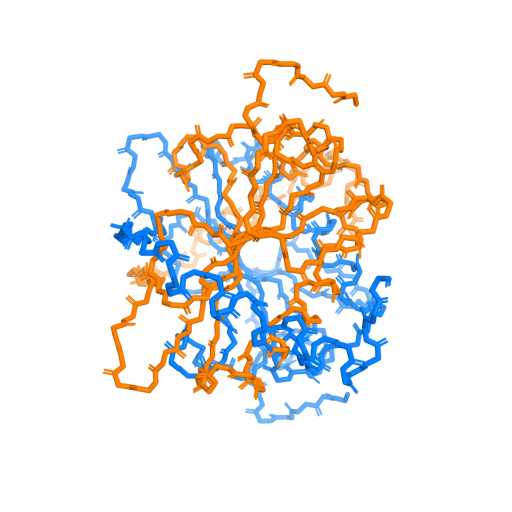4 94 GLY A CA 1
ATOM 712 C C . GLY A 1 94 ? -11.219 1.001 -6.789 1 96.94 94 GLY A C 1
ATOM 713 O O . GLY A 1 94 ? -10.93 -0.008 -7.438 1 96.94 94 GLY A O 1
ATOM 714 N N . GLN A 1 95 ? -11.703 0.92 -5.586 1 97.44 95 GLN A N 1
ATOM 715 C CA . GLN A 1 95 ? -12.086 -0.374 -5.031 1 97.44 95 GLN A CA 1
ATOM 716 C C . GLN A 1 95 ? -13.359 -0.897 -5.691 1 97.44 95 GLN A C 1
ATOM 718 O O . GLN A 1 95 ? -14.414 -0.257 -5.621 1 97.44 95 GLN A O 1
ATOM 723 N N . THR A 1 96 ? -13.25 -2.078 -6.277 1 96.69 96 THR A N 1
ATOM 724 C CA . THR A 1 96 ? -14.398 -2.627 -6.996 1 96.69 96 THR A CA 1
ATOM 725 C C . THR A 1 96 ? -14.93 -3.875 -6.297 1 96.69 96 THR A C 1
ATOM 727 O O . THR A 1 96 ? -16.078 -4.27 -6.504 1 96.69 96 THR A O 1
ATOM 730 N N . VAL A 1 97 ? -14.102 -4.609 -5.637 1 97.69 97 VAL A N 1
ATOM 731 C CA . VAL A 1 97 ? -14.492 -5.691 -4.738 1 97.69 97 VAL A CA 1
ATOM 732 C C . VAL A 1 97 ? -14.312 -5.25 -3.287 1 97.69 97 VAL A C 1
ATOM 734 O O . VAL A 1 97 ? -13.203 -4.906 -2.869 1 97.69 97 VAL A O 1
ATOM 737 N N . PHE A 1 98 ? -15.391 -5.203 -2.6 1 98 98 PHE A N 1
ATOM 738 C CA . PHE A 1 98 ? -15.344 -4.656 -1.249 1 98 98 PHE A CA 1
ATOM 739 C C . PHE A 1 98 ? -14.977 -5.738 -0.241 1 98 98 PHE A C 1
ATOM 741 O O . PHE A 1 98 ? -15.75 -6.039 0.668 1 98 98 PHE A O 1
ATOM 748 N N . HIS A 1 99 ? -13.93 -6.328 -0.429 1 98.69 99 HIS A N 1
ATOM 749 C CA . HIS A 1 99 ? -13.086 -7.191 0.385 1 98.69 99 HIS A CA 1
ATOM 750 C C . HIS A 1 99 ? -11.648 -6.68 0.422 1 98.69 99 HIS A C 1
ATOM 752 O O . HIS A 1 99 ? -11 -6.555 -0.621 1 98.69 99 HIS A O 1
ATOM 758 N N . PHE A 1 100 ? -11.258 -6.312 1.612 1 98.81 100 PHE A N 1
ATOM 759 C CA . PHE A 1 100 ? -9.898 -5.812 1.715 1 98.81 100 PHE A CA 1
ATOM 760 C C . PHE A 1 100 ? -8.93 -6.711 0.949 1 98.81 100 PHE A C 1
ATOM 762 O O . PHE A 1 100 ? -8.977 -7.934 1.077 1 98.81 100 PHE A O 1
ATOM 769 N N . HIS A 1 101 ? -8.102 -6.152 0.128 1 98.94 101 HIS A N 1
ATOM 770 C CA . HIS A 1 101 ? -7.023 -6.863 -0.553 1 98.94 101 HIS A CA 1
ATOM 771 C C . HIS A 1 101 ? -5.91 -5.906 -0.967 1 98.94 101 HIS A C 1
ATOM 773 O O . HIS A 1 101 ? -6.125 -4.695 -1.061 1 98.94 101 HIS A O 1
ATOM 779 N N . VAL A 1 102 ? -4.75 -6.461 -1.167 1 98.94 102 VAL A N 1
ATOM 780 C CA . VAL A 1 102 ? -3.576 -5.691 -1.566 1 98.94 102 VAL A CA 1
ATOM 781 C C . VAL A 1 102 ? -3.076 -6.18 -2.924 1 98.94 102 VAL A C 1
ATOM 783 O O . VAL A 1 102 ? -2.939 -7.387 -3.146 1 98.94 102 VAL A O 1
ATOM 786 N N . HIS A 1 103 ? -2.857 -5.23 -3.793 1 98.94 103 HIS A N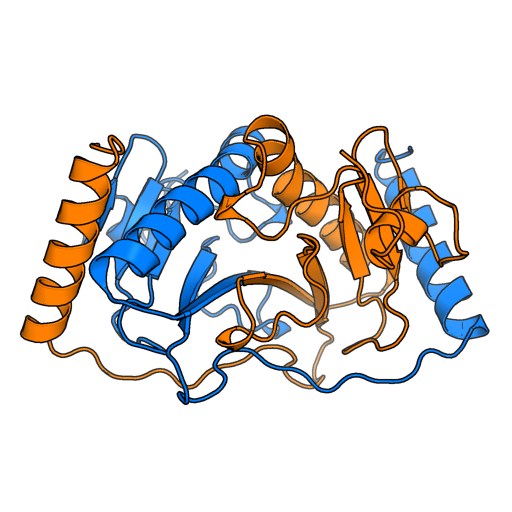 1
ATOM 787 C CA . HIS A 1 103 ? -2.242 -5.516 -5.082 1 98.94 103 HIS A CA 1
ATOM 788 C C . HIS A 1 103 ? -0.72 -5.492 -4.984 1 98.94 103 HIS A C 1
ATOM 790 O O . HIS A 1 103 ? -0.146 -4.559 -4.418 1 98.94 103 HIS A O 1
ATOM 796 N N . LEU A 1 104 ? -0.064 -6.48 -5.461 1 98.94 104 LEU A N 1
ATOM 797 C CA . LEU A 1 104 ? 1.358 -6.48 -5.785 1 98.94 104 LEU A CA 1
ATOM 798 C C . LEU A 1 104 ? 1.572 -6.5 -7.293 1 98.94 104 LEU A C 1
ATOM 800 O O . LEU A 1 104 ? 1.241 -7.488 -7.961 1 98.94 104 LEU A O 1
ATOM 804 N N . ILE A 1 105 ? 2.139 -5.41 -7.816 1 98.88 105 ILE A N 1
ATOM 805 C CA . ILE A 1 105 ? 2.211 -5.25 -9.266 1 98.88 105 ILE A CA 1
ATOM 806 C C . ILE A 1 105 ? 3.67 -5.117 -9.695 1 98.88 105 ILE A C 1
ATOM 808 O O . ILE A 1 105 ? 4.277 -4.059 -9.531 1 98.88 105 ILE A O 1
ATOM 812 N N . PRO A 1 106 ? 4.238 -6.121 -10.281 1 98.75 106 PRO A N 1
ATOM 813 C CA . PRO A 1 106 ? 5.625 -6.066 -10.75 1 98.75 106 PRO A CA 1
ATOM 814 C C . PRO A 1 106 ? 5.844 -5.023 -11.844 1 98.75 106 PRO A C 1
ATOM 816 O O . PRO A 1 106 ? 4.973 -4.824 -12.695 1 98.75 106 PRO A O 1
ATOM 819 N N . CYS A 1 107 ? 6.957 -4.391 -11.781 1 98.62 107 CYS A N 1
ATOM 820 C CA . CYS A 1 107 ? 7.398 -3.438 -12.789 1 98.62 107 CYS A CA 1
ATOM 821 C C . CYS A 1 107 ? 8.695 -3.902 -13.453 1 98.62 107 CYS A C 1
ATOM 823 O O . CYS A 1 107 ? 9.648 -4.273 -12.766 1 98.62 107 CYS A O 1
ATOM 825 N N . TYR A 1 108 ? 8.719 -3.861 -14.75 1 98.12 108 TYR A N 1
ATOM 826 C CA . TYR A 1 108 ? 9.852 -4.379 -15.508 1 98.12 108 TYR A CA 1
ATOM 827 C C . TYR A 1 108 ? 10.664 -3.242 -16.125 1 98.12 108 TYR A C 1
ATOM 829 O O . TYR A 1 108 ? 10.148 -2.139 -16.312 1 98.12 108 TYR A O 1
ATOM 837 N N . GLU A 1 109 ? 11.891 -3.57 -16.438 1 97.5 109 GLU A N 1
ATOM 838 C CA . GLU A 1 109 ? 12.766 -2.568 -17.031 1 97.5 109 GLU A CA 1
ATOM 839 C C . GLU A 1 109 ? 12.219 -2.088 -18.375 1 97.5 109 GLU A C 1
ATOM 841 O O . GLU A 1 109 ? 11.82 -2.896 -19.203 1 97.5 109 GLU A O 1
ATOM 846 N N . GLU A 1 110 ? 12.18 -0.799 -18.5 1 94.69 110 GLU A N 1
ATOM 847 C CA . GLU A 1 110 ? 11.734 -0.145 -19.719 1 94.69 110 GLU A CA 1
ATOM 848 C C . GLU A 1 110 ? 10.266 -0.464 -20.016 1 94.69 110 GLU A C 1
ATOM 850 O O . GLU A 1 110 ? 9.805 -0.3 -21.141 1 94.69 110 GLU A O 1
ATOM 855 N N . GLY A 1 111 ? 9.625 -1.049 -19.062 1 93.94 111 GLY A N 1
ATOM 856 C CA . GLY A 1 111 ? 8.203 -1.281 -19.203 1 93.94 111 GLY A CA 1
ATOM 857 C C . GLY A 1 111 ? 7.359 -0.062 -18.875 1 93.94 111 GLY A C 1
ATOM 858 O O . GLY A 1 111 ? 7.891 0.969 -18.453 1 93.94 111 GLY A O 1
ATOM 859 N N . PRO A 1 112 ? 6.16 -0.181 -19.109 1 92.44 112 PRO A N 1
ATOM 860 C CA . PRO A 1 112 ? 5.266 0.929 -18.781 1 92.44 112 PRO A CA 1
ATOM 861 C C . PRO A 1 112 ? 5.133 1.151 -17.281 1 92.44 112 PRO A C 1
ATOM 863 O O . PRO A 1 112 ? 5.25 0.203 -16.5 1 92.44 112 PRO A O 1
ATOM 866 N N . VAL A 1 113 ? 4.898 2.41 -16.922 1 90.44 113 VAL A N 1
ATOM 867 C CA . VAL A 1 113 ? 4.582 2.73 -15.531 1 90.44 113 VAL A CA 1
ATOM 868 C C . VAL A 1 113 ? 3.186 2.221 -15.188 1 90.44 113 VAL A C 1
ATOM 870 O O . VAL A 1 113 ? 2.215 2.541 -15.883 1 90.44 113 VAL A O 1
ATOM 873 N N . MET A 1 114 ? 3.09 1.445 -14.102 1 93.5 114 MET A N 1
ATOM 874 C CA . MET A 1 114 ? 1.818 0.798 -13.789 1 93.5 114 MET A CA 1
ATOM 875 C C . MET A 1 114 ? 0.987 1.661 -12.844 1 93.5 114 MET A C 1
ATOM 877 O O . MET A 1 114 ? -0.236 1.734 -12.977 1 93.5 114 MET A O 1
ATOM 881 N N . VAL A 1 115 ? 1.625 2.312 -11.898 1 94.69 115 VAL A N 1
ATOM 882 C CA . VAL A 1 115 ? 0.979 3.162 -10.898 1 94.69 115 VAL A CA 1
ATOM 883 C C . VAL A 1 115 ? 1.583 4.562 -10.945 1 94.69 115 VAL A C 1
ATOM 885 O O . VAL A 1 115 ? 2.795 4.727 -10.797 1 94.69 115 VAL A O 1
ATOM 888 N N . SER A 1 116 ? 0.738 5.555 -11.227 1 92.44 116 SER A N 1
ATOM 889 C CA . SER A 1 116 ? 1.236 6.922 -11.297 1 92.44 116 SER A CA 1
ATOM 890 C C . SER A 1 116 ? 0.142 7.93 -10.953 1 92.44 116 SER A C 1
ATOM 892 O O . SER A 1 116 ? -1.042 7.586 -10.938 1 92.44 116 SER A O 1
ATOM 894 N N . TRP A 1 117 ? 0.555 9.156 -10.547 1 94.5 117 TRP A N 1
ATOM 895 C CA . TRP A 1 117 ? -0.31 10.312 -10.312 1 94.5 117 TRP A CA 1
ATOM 896 C C . TRP A 1 117 ? 0.395 11.609 -10.703 1 94.5 117 TRP A C 1
ATOM 898 O O . TRP A 1 117 ? 1.606 11.617 -10.93 1 94.5 117 TRP A O 1
ATOM 908 N N . MET A 1 118 ? -0.316 12.695 -10.836 1 91.75 118 MET A N 1
ATOM 909 C CA . MET A 1 118 ? 0.25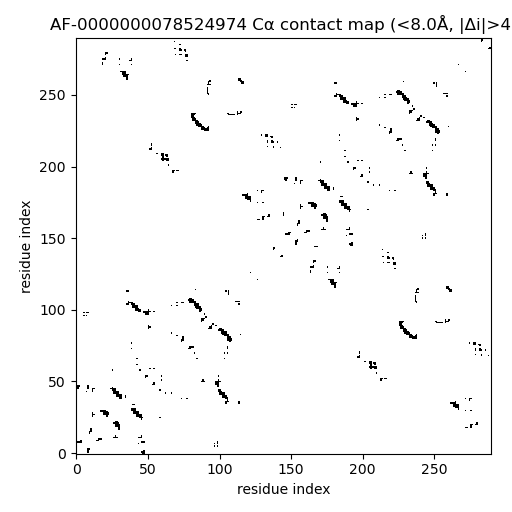 14.008 -11.141 1 91.75 118 MET A CA 1
ATOM 910 C C . MET A 1 118 ? 0.485 14.812 -9.867 1 91.75 118 MET A C 1
ATOM 912 O O . MET A 1 118 ? -0.468 15.195 -9.18 1 91.75 118 MET A O 1
ATOM 916 N N . PRO A 1 119 ? 1.714 15.102 -9.578 1 93.56 119 PRO A N 1
ATOM 917 C CA . PRO A 1 119 ? 1.973 15.922 -8.398 1 93.56 119 PRO A CA 1
ATOM 918 C C . PRO A 1 119 ? 1.475 17.359 -8.555 1 93.56 119 PRO A C 1
ATOM 920 O O . PRO A 1 119 ? 1.584 17.938 -9.641 1 93.56 119 PRO A O 1
ATOM 923 N N . GLY A 1 120 ? 0.947 17.875 -7.508 1 94.31 120 GLY A N 1
ATOM 924 C CA . GLY A 1 120 ? 0.561 19.281 -7.457 1 94.31 120 GLY A CA 1
ATOM 925 C C . GLY A 1 120 ? 1.529 20.141 -6.664 1 94.31 120 GLY A C 1
ATOM 926 O O . GLY A 1 120 ? 2.697 19.781 -6.5 1 94.31 120 GLY A O 1
ATOM 927 N N . GLU A 1 121 ? 1.007 21.312 -6.336 1 93.31 121 GLU A N 1
ATOM 928 C CA . GLU A 1 121 ? 1.733 22.234 -5.461 1 93.31 121 GLU A CA 1
ATOM 929 C C . GLU A 1 121 ? 0.896 22.625 -4.246 1 93.31 121 GLU A C 1
ATOM 931 O O . GLU A 1 121 ? -0.289 22.938 -4.375 1 93.31 121 GLU A O 1
ATOM 936 N N . ALA A 1 122 ? 1.619 22.594 -3.133 1 91.81 122 ALA A N 1
ATOM 937 C CA . ALA A 1 122 ? 0.895 22.875 -1.897 1 91.81 122 ALA A CA 1
ATOM 938 C C . ALA A 1 122 ? 1.002 24.359 -1.532 1 91.81 122 ALA A C 1
ATOM 940 O O . ALA A 1 122 ? 2.084 24.938 -1.6 1 91.81 122 ALA A O 1
ATOM 941 N N . ASP A 1 123 ? -0.168 24.953 -1.297 1 94.88 123 ASP A N 1
ATOM 942 C CA . ASP A 1 123 ? -0.188 26.266 -0.635 1 94.88 123 ASP A CA 1
ATOM 943 C C . ASP A 1 123 ? 0.061 26.109 0.865 1 94.88 123 ASP A C 1
ATOM 945 O O . ASP A 1 123 ? -0.653 25.391 1.551 1 94.88 123 ASP A O 1
ATOM 949 N N . PRO A 1 124 ? 1.072 26.828 1.404 1 94.81 124 PRO A N 1
ATOM 950 C CA . PRO A 1 124 ? 1.426 26.641 2.812 1 94.81 124 PRO A CA 1
ATOM 951 C C . PRO A 1 124 ? 0.234 26.828 3.75 1 94.81 124 PRO A C 1
ATOM 953 O O . PRO A 1 124 ? 0.096 26.078 4.73 1 94.81 124 PRO A O 1
ATOM 956 N N . GLY A 1 125 ? -0.53 27.797 3.479 1 96.62 125 GLY A N 1
ATOM 957 C CA . GLY A 1 125 ? -1.708 28 4.309 1 96.62 125 GLY A CA 1
ATOM 958 C C . GLY A 1 125 ? -2.697 26.859 4.238 1 96.62 125 GLY A C 1
ATOM 959 O O . GLY A 1 125 ? -3.213 26.422 5.266 1 96.62 125 GLY A O 1
ATOM 960 N N . GLU A 1 126 ? -2.967 26.406 3.074 1 95.75 126 GLU A N 1
ATOM 961 C CA . GLU A 1 126 ? -3.873 25.266 2.889 1 95.75 126 GLU A CA 1
ATOM 962 C C . GLU A 1 126 ? -3.311 24 3.525 1 95.75 126 GLU A C 1
ATOM 964 O O . GLU A 1 126 ? -4.055 23.203 4.105 1 95.75 126 GLU A O 1
ATOM 969 N N . LEU A 1 127 ? -2.027 23.891 3.363 1 97.38 127 LEU A N 1
ATOM 970 C CA . LEU A 1 127 ? -1.356 22.734 3.953 1 97.38 127 LEU A CA 1
ATOM 971 C C . LEU A 1 127 ? -1.508 22.734 5.473 1 97.38 127 LEU A C 1
ATOM 973 O O . LEU A 1 127 ? -1.806 21.703 6.07 1 97.38 127 LEU A O 1
ATOM 977 N N . ALA A 1 128 ? -1.314 23.859 6.059 1 97.81 128 ALA A N 1
ATOM 978 C CA . ALA A 1 128 ? -1.431 24 7.508 1 97.81 128 ALA A CA 1
ATOM 979 C C . ALA A 1 128 ? -2.855 23.719 7.977 1 97.81 128 ALA A C 1
ATOM 981 O O . ALA A 1 128 ? -3.062 23.062 9 1 97.81 128 ALA A O 1
ATOM 982 N N . GLN A 1 129 ? -3.795 24.234 7.23 1 98.31 129 GLN A N 1
ATOM 983 C CA . GLN A 1 129 ? -5.195 24.031 7.578 1 98.31 129 GLN A CA 1
ATOM 984 C C . GLN A 1 129 ? -5.57 22.547 7.477 1 98.31 129 GLN A C 1
ATOM 986 O O . GLN A 1 129 ? -6.246 22.016 8.359 1 98.31 129 GLN A O 1
ATOM 991 N N . THR A 1 130 ? -5.152 21.969 6.41 1 98.56 130 THR A N 1
ATOM 992 C CA . THR A 1 130 ? -5.402 20.547 6.215 1 98.56 130 THR A CA 1
ATOM 993 C C . THR A 1 130 ? -4.75 19.719 7.328 1 98.56 130 THR A C 1
ATOM 995 O O . THR A 1 130 ? -5.383 18.828 7.898 1 98.56 130 THR A O 1
ATOM 998 N N . GLY A 1 131 ? -3.49 20.031 7.633 1 98.62 131 GLY A N 1
ATOM 999 C CA . GLY A 1 131 ? -2.787 19.344 8.703 1 98.62 131 GLY A CA 1
ATOM 1000 C C . GLY A 1 131 ? -3.477 19.469 10.055 1 98.62 131 GLY A C 1
ATOM 1001 O O . GLY A 1 131 ? -3.594 18.5 10.789 1 98.62 131 GLY A O 1
ATOM 1002 N N . ALA A 1 132 ? -3.947 20.672 10.328 1 98.5 132 ALA A N 1
ATOM 1003 C CA . ALA A 1 132 ? -4.641 20.922 11.586 1 98.5 132 ALA A CA 1
ATOM 1004 C C . ALA A 1 132 ? -5.918 20.094 11.68 1 98.5 132 ALA A C 1
ATOM 1006 O O . ALA A 1 132 ? -6.246 19.562 12.742 1 98.5 132 ALA A O 1
ATOM 1007 N N . ALA A 1 133 ? -6.629 20.047 10.586 1 98.5 133 ALA A N 1
ATOM 1008 C CA . ALA A 1 133 ? -7.871 19.281 10.562 1 98.5 133 ALA A CA 1
ATOM 1009 C C . ALA A 1 133 ? -7.613 17.797 10.844 1 98.5 133 ALA A C 1
ATOM 1011 O O . ALA A 1 133 ? -8.328 17.172 11.633 1 98.5 133 ALA A O 1
ATOM 1012 N N . ILE A 1 134 ? -6.621 17.203 10.258 1 98.56 134 ILE A N 1
ATOM 1013 C CA . ILE A 1 134 ? -6.305 15.789 10.422 1 98.56 134 ILE A CA 1
ATOM 1014 C C . ILE A 1 134 ? -5.816 15.531 11.844 1 98.56 134 ILE A C 1
ATOM 1016 O O . ILE A 1 134 ? -6.219 14.555 12.477 1 98.56 134 ILE A O 1
ATOM 1020 N N . ARG A 1 135 ? -4.934 16.438 12.352 1 98.19 135 ARG A N 1
ATOM 1021 C CA . ARG A 1 135 ? -4.449 16.297 13.719 1 98.19 135 ARG A CA 1
ATOM 1022 C C . ARG A 1 135 ? -5.602 16.297 14.719 1 98.19 135 ARG A C 1
ATOM 1024 O O . ARG A 1 135 ? -5.617 15.516 15.664 1 98.19 135 ARG A O 1
ATOM 1031 N N . SER A 1 136 ? -6.504 17.219 14.492 1 97.88 136 SER A N 1
ATOM 1032 C CA . SER A 1 136 ? -7.66 17.312 15.383 1 97.88 136 SER A CA 1
ATOM 1033 C C . SER A 1 136 ? -8.484 16.031 15.359 1 97.88 136 SER A C 1
ATOM 1035 O O . SER A 1 136 ? -8.938 15.562 16.406 1 97.88 136 SER A O 1
ATOM 1037 N N . ALA A 1 137 ? -8.68 15.484 14.211 1 97.94 137 ALA A N 1
ATOM 1038 C CA . ALA A 1 137 ? -9.422 14.227 14.078 1 97.94 137 ALA A CA 1
ATOM 1039 C C . ALA A 1 137 ? -8.688 13.086 14.773 1 97.94 137 ALA A C 1
ATOM 1041 O O . ALA A 1 137 ? -9.312 12.25 15.438 1 97.94 137 ALA A O 1
ATOM 1042 N N . LEU A 1 138 ? -7.348 13 14.625 1 97.75 138 LEU A N 1
ATOM 1043 C CA . LEU A 1 138 ? -6.547 11.961 15.266 1 97.75 138 LEU A CA 1
ATOM 1044 C C . LEU A 1 138 ? -6.672 12.039 16.781 1 97.75 138 LEU A C 1
ATOM 1046 O O . LEU A 1 138 ? -6.785 11.008 17.453 1 97.75 138 LEU A O 1
ATOM 1050 N N . GLN A 1 139 ? -6.641 13.25 17.281 1 95.12 139 GLN A N 1
ATOM 1051 C CA . GLN A 1 139 ? -6.801 13.445 18.719 1 95.12 139 GLN A CA 1
ATOM 1052 C C . GLN A 1 139 ? -8.18 12.984 19.188 1 95.12 139 GLN A C 1
ATOM 1054 O O . GLN A 1 139 ? -8.289 12.312 20.219 1 95.12 139 GLN A O 1
ATOM 1059 N N . SER A 1 140 ? -9.172 13.312 18.453 1 93.38 140 SER A N 1
ATOM 1060 C CA . SER A 1 140 ? -10.547 12.984 18.828 1 93.38 140 SER A CA 1
ATOM 1061 C C . SER A 1 140 ? -10.781 11.477 18.797 1 93.38 140 SER A C 1
ATOM 1063 O O . SER A 1 140 ? -11.609 10.953 19.547 1 93.38 140 SER A O 1
ATOM 1065 N N . GLU A 1 141 ? -10.047 10.82 17.938 1 90.56 141 GLU A N 1
ATOM 1066 C CA . GLU A 1 141 ? -10.211 9.375 17.781 1 90.56 141 GLU A CA 1
ATOM 1067 C C . GLU A 1 141 ? -9.312 8.617 18.766 1 90.56 141 GLU A C 1
ATOM 1069 O O . GLU A 1 141 ? -9.344 7.391 18.812 1 90.56 141 GLU A O 1
ATOM 1074 N N . GLY A 1 142 ? -8.617 9.344 19.516 1 85.19 142 GLY A N 1
ATOM 1075 C CA . GLY A 1 142 ? -7.793 8.734 20.547 1 85.19 142 GLY A CA 1
ATOM 1076 C C . GLY A 1 142 ? -6.434 8.289 20.047 1 85.19 142 GLY A C 1
ATOM 1077 O O . GLY A 1 142 ? -5.84 7.355 20.594 1 85.19 142 GLY A O 1
ATOM 1078 N N . HIS A 1 143 ? -6.105 8.844 18.891 1 76.5 143 HIS A N 1
ATOM 1079 C CA . HIS A 1 143 ? -4.824 8.461 18.312 1 76.5 143 HIS A CA 1
ATOM 1080 C C . HIS A 1 143 ? -3.736 9.477 18.641 1 76.5 143 HIS A C 1
ATOM 1082 O O . HIS A 1 143 ? -2.725 9.57 17.938 1 76.5 143 HIS A O 1
ATOM 1088 N N . ASN A 1 144 ? -3.859 10.188 19.781 1 64 144 ASN A N 1
ATOM 1089 C CA . ASN A 1 144 ? -2.938 11.258 20.141 1 64 144 ASN A CA 1
ATOM 1090 C C . ASN A 1 144 ? -1.515 10.734 20.328 1 64 144 ASN A C 1
ATOM 1092 O O . ASN A 1 144 ? -1.317 9.586 20.719 1 64 144 ASN A O 1
ATOM 1096 N N . GLN A 1 145 ? -0.517 11.297 19.453 1 53.06 145 GLN A N 1
ATOM 1097 C CA . GLN A 1 145 ? 0.855 11.109 19.906 1 53.06 145 GLN A CA 1
ATOM 1098 C C . GLN A 1 145 ? 1.066 11.742 21.281 1 53.06 145 GLN A C 1
ATOM 1100 O O . GLN A 1 145 ? 0.375 12.703 21.641 1 53.06 145 GLN A O 1
ATOM 1105 N N . MET B 1 1 ? 19.5 2.498 10.633 1 83.44 1 MET B N 1
ATOM 1106 C CA . MET B 1 1 ? 20.406 3.637 10.727 1 83.44 1 MET B CA 1
ATOM 1107 C C . MET B 1 1 ? 19.922 4.801 9.883 1 83.44 1 MET B C 1
ATOM 1109 O O . MET B 1 1 ? 19.219 4.598 8.883 1 83.44 1 MET B O 1
ATOM 1113 N N . ARG B 1 2 ? 20.188 5.961 10.336 1 90.19 2 ARG B N 1
ATOM 1114 C CA . ARG B 1 2 ? 19.828 7.164 9.594 1 90.19 2 ARG B CA 1
ATOM 1115 C C . ARG B 1 2 ? 20.859 7.473 8.516 1 90.19 2 ARG B C 1
ATOM 1117 O O . ARG B 1 2 ? 22.016 7.066 8.617 1 90.19 2 ARG B O 1
ATOM 1124 N N . ASP B 1 3 ? 20.422 8.039 7.383 1 92.81 3 ASP B N 1
ATOM 1125 C CA . ASP B 1 3 ? 21.266 8.508 6.281 1 92.81 3 ASP B CA 1
ATOM 1126 C C . ASP B 1 3 ? 21.203 10.031 6.156 1 92.81 3 ASP B C 1
ATOM 1128 O O . ASP B 1 3 ? 20.172 10.586 5.738 1 92.81 3 ASP B O 1
ATOM 1132 N N . ASP B 1 4 ? 22.219 10.695 6.367 1 91.38 4 ASP B N 1
ATOM 1133 C CA . ASP B 1 4 ? 22.266 12.156 6.438 1 91.38 4 ASP B CA 1
ATOM 1134 C C . ASP B 1 4 ? 22.031 12.781 5.066 1 91.38 4 ASP B C 1
ATOM 1136 O O . ASP B 1 4 ? 21.75 13.977 4.965 1 91.38 4 ASP B O 1
ATOM 1140 N N . ASN B 1 5 ? 22.188 12.008 4.012 1 94.69 5 ASN B N 1
ATOM 1141 C CA . ASN B 1 5 ? 21.984 12.531 2.66 1 94.69 5 ASN B CA 1
ATOM 1142 C C . ASN B 1 5 ? 20.578 12.234 2.146 1 94.69 5 ASN B C 1
ATOM 1144 O O . ASN B 1 5 ? 20.25 12.57 1.01 1 94.69 5 ASN B O 1
ATOM 1148 N N . CYS B 1 6 ? 19.844 11.664 2.975 1 96.81 6 CYS B N 1
ATOM 1149 C CA . CYS B 1 6 ? 18.484 11.305 2.605 1 96.81 6 CYS B CA 1
ATOM 1150 C C . CYS B 1 6 ? 17.484 12.344 3.113 1 96.81 6 CYS B C 1
ATOM 1152 O O . CYS B 1 6 ? 17.344 12.531 4.32 1 96.81 6 CYS B O 1
ATOM 1154 N N . ILE B 1 7 ? 16.781 12.984 2.229 1 97.06 7 ILE B N 1
ATOM 1155 C CA . ILE B 1 7 ? 15.875 14.07 2.576 1 97.06 7 ILE B CA 1
ATOM 1156 C C . ILE B 1 7 ? 14.75 13.531 3.467 1 97.06 7 ILE B C 1
ATOM 1158 O O . ILE B 1 7 ? 14.312 14.219 4.395 1 97.06 7 ILE B O 1
ATOM 1162 N N . PHE B 1 8 ? 14.352 12.297 3.236 1 98.25 8 PHE B N 1
ATOM 1163 C CA . PHE B 1 8 ? 13.266 11.727 4.031 1 98.25 8 PHE B CA 1
ATOM 1164 C C . PHE B 1 8 ? 13.758 11.344 5.422 1 98.25 8 PHE B C 1
ATOM 1166 O O . PHE B 1 8 ? 13.008 11.422 6.395 1 98.25 8 PHE B O 1
ATOM 1173 N N . CYS B 1 9 ? 15.023 10.984 5.562 1 98.31 9 CYS B N 1
ATOM 1174 C CA . CYS B 1 9 ? 15.586 10.812 6.895 1 98.31 9 CYS B CA 1
ATOM 1175 C C . CYS B 1 9 ? 15.578 12.133 7.66 1 98.31 9 CYS B C 1
ATOM 1177 O O . CYS B 1 9 ? 15.258 12.164 8.844 1 98.31 9 CYS B O 1
ATOM 1179 N N . LYS B 1 10 ? 15.945 13.195 6.938 1 98.19 10 LYS B N 1
ATOM 1180 C CA . LYS B 1 10 ? 15.992 14.508 7.574 1 98.19 10 LYS B CA 1
ATOM 1181 C C . LYS B 1 10 ? 14.602 14.961 8.016 1 98.19 10 LYS B C 1
ATOM 1183 O O . LYS B 1 10 ? 14.438 15.469 9.125 1 98.19 10 LYS B O 1
ATOM 1188 N N . ILE B 1 11 ? 13.602 14.742 7.219 1 98.12 11 ILE B N 1
ATOM 1189 C CA . ILE B 1 11 ? 12.234 15.133 7.539 1 98.12 11 ILE B CA 1
ATOM 1190 C C . ILE B 1 11 ? 11.703 14.258 8.68 1 98.12 11 ILE B C 1
ATOM 1192 O O . ILE B 1 11 ? 11.188 14.766 9.672 1 98.12 11 ILE B O 1
ATOM 1196 N N . ALA B 1 12 ? 11.898 12.945 8.578 1 98.19 12 ALA B N 1
ATOM 1197 C CA . ALA B 1 12 ? 11.359 11.984 9.539 1 98.19 12 ALA B CA 1
ATOM 1198 C C . ALA B 1 12 ? 11.938 12.211 10.93 1 98.19 12 ALA B C 1
ATOM 1200 O O . ALA B 1 12 ? 11.281 11.938 11.938 1 98.19 12 ALA B O 1
ATOM 1201 N N . ASN B 1 13 ? 13.133 12.758 10.938 1 97.81 13 ASN B N 1
ATOM 1202 C CA . ASN B 1 13 ? 13.805 12.93 12.219 1 97.81 13 ASN B CA 1
ATOM 1203 C C . ASN B 1 13 ? 13.82 14.398 12.648 1 97.81 13 ASN B C 1
ATOM 1205 O O . ASN B 1 13 ? 14.547 14.766 13.57 1 97.81 13 ASN B O 1
ATOM 1209 N N . GLY B 1 14 ? 13.109 15.273 11.961 1 96.69 14 GLY B N 1
ATOM 1210 C CA . GLY B 1 14 ? 12.844 16.625 12.414 1 96.69 14 GLY B CA 1
ATOM 1211 C C . GLY B 1 14 ? 13.977 17.594 12.102 1 96.69 14 GLY B C 1
ATOM 1212 O O . GLY B 1 14 ? 14.078 18.656 12.703 1 96.69 14 GLY B O 1
ATOM 1213 N N . MET B 1 15 ? 14.82 17.219 11.219 1 96.88 15 MET B N 1
ATOM 1214 C CA . MET B 1 15 ? 15.945 18.078 10.852 1 96.88 15 MET B CA 1
ATOM 1215 C C . MET B 1 15 ? 15.5 19.156 9.867 1 96.88 15 MET B C 1
ATOM 1217 O O . MET B 1 15 ? 16.125 20.203 9.766 1 96.88 15 MET B O 1
ATOM 1221 N N . ILE B 1 16 ? 14.453 18.922 9.062 1 96.19 16 ILE B N 1
ATOM 1222 C CA . ILE B 1 16 ? 13.836 19.859 8.125 1 96.19 16 ILE B CA 1
ATOM 1223 C C . ILE B 1 16 ? 12.352 20 8.438 1 96.19 16 ILE B C 1
ATOM 1225 O O . ILE B 1 16 ? 11.688 19.016 8.789 1 96.19 16 ILE B O 1
ATOM 1229 N N . PRO B 1 17 ? 11.852 21.219 8.266 1 95.62 17 PRO B N 1
ATOM 1230 C CA . PRO B 1 17 ? 10.438 21.422 8.57 1 95.62 17 PRO B CA 1
ATOM 1231 C C . PRO B 1 17 ? 9.516 20.656 7.629 1 95.62 17 PRO B C 1
ATOM 1233 O O . PRO B 1 17 ? 9.844 20.453 6.457 1 95.62 17 PRO B O 1
ATOM 1236 N N . SER B 1 18 ? 8.406 20.234 8.148 1 96.81 18 SER B N 1
ATOM 1237 C CA . SER B 1 18 ? 7.328 19.562 7.414 1 96.81 18 SER B CA 1
ATOM 1238 C C . SER B 1 18 ? 5.984 19.766 8.109 1 96.81 18 SER B C 1
ATOM 1240 O O . SER B 1 18 ? 5.934 20.094 9.297 1 96.81 18 SER B O 1
ATOM 1242 N N . GLU B 1 19 ? 4.965 19.719 7.363 1 98.12 19 GLU B N 1
ATOM 1243 C CA . GLU B 1 19 ? 3.643 19.672 7.98 1 98.12 19 GLU B CA 1
ATOM 1244 C C . GLU B 1 19 ? 3.34 18.266 8.523 1 98.12 19 GLU B C 1
ATOM 1246 O O . GLU B 1 19 ? 2.738 17.453 7.828 1 98.12 19 GLU B O 1
ATOM 1251 N N . THR B 1 20 ? 3.725 18.094 9.82 1 98.31 20 THR B N 1
ATOM 1252 C CA . THR B 1 20 ? 3.584 16.797 10.469 1 98.31 20 THR B CA 1
ATOM 1253 C C . THR B 1 20 ? 2.174 16.609 11.023 1 98.31 20 THR B C 1
ATOM 1255 O O . THR B 1 20 ? 1.666 17.484 11.734 1 98.31 20 THR B O 1
ATOM 1258 N N . ILE B 1 21 ? 1.624 15.484 10.727 1 98.62 21 ILE B N 1
ATOM 1259 C CA . ILE B 1 21 ? 0.265 15.281 11.211 1 98.62 21 ILE B CA 1
ATOM 1260 C C . ILE B 1 21 ? 0.255 14.18 12.273 1 98.62 21 ILE B C 1
ATOM 1262 O O . ILE B 1 21 ? -0.727 14.023 13 1 98.62 21 ILE B O 1
ATOM 1266 N N . TYR B 1 22 ? 1.252 13.375 12.375 1 98.62 22 TYR B N 1
ATOM 1267 C CA . TYR B 1 22 ? 1.404 12.312 13.359 1 98.62 22 TYR B CA 1
ATOM 1268 C C . TYR B 1 22 ? 2.875 11.984 13.586 1 98.62 22 TYR B C 1
ATOM 1270 O O . TYR B 1 22 ? 3.678 12.023 12.656 1 98.62 22 TYR B O 1
ATOM 1278 N N . GLU B 1 23 ? 3.172 11.68 14.844 1 98.12 23 GLU B N 1
ATOM 1279 C CA . GLU B 1 23 ? 4.543 11.273 15.141 1 98.12 23 GLU B CA 1
ATOM 1280 C C . GLU B 1 23 ? 4.594 10.344 16.344 1 98.12 23 GLU B C 1
ATOM 1282 O O . GLU B 1 23 ? 3.867 10.547 17.328 1 98.12 23 GLU B O 1
ATOM 1287 N N . ASP B 1 24 ? 5.348 9.312 16.297 1 97.31 24 ASP B N 1
ATOM 1288 C CA . ASP B 1 24 ? 5.688 8.469 17.422 1 97.31 24 ASP B CA 1
ATOM 1289 C C . ASP B 1 24 ? 7.16 8.078 17.406 1 97.31 24 ASP B C 1
ATOM 1291 O O . ASP B 1 24 ? 7.977 8.742 16.766 1 97.31 24 ASP B O 1
ATOM 1295 N N . ASP B 1 25 ? 7.57 7.062 18.109 1 96.94 25 ASP B N 1
ATOM 1296 C CA . ASP B 1 25 ? 8.984 6.723 18.25 1 96.94 25 ASP B CA 1
ATOM 1297 C C . ASP B 1 25 ? 9.539 6.148 16.953 1 96.94 25 ASP B C 1
ATOM 1299 O O . ASP B 1 25 ? 10.75 6.176 16.734 1 96.94 25 ASP B O 1
ATOM 1303 N N . MET B 1 26 ? 8.648 5.703 16.047 1 98.12 26 MET B N 1
ATOM 1304 C CA . MET B 1 26 ? 9.141 4.953 14.898 1 98.12 26 MET B CA 1
ATOM 1305 C C . MET B 1 26 ? 8.844 5.695 13.602 1 98.12 26 MET B C 1
ATOM 1307 O O . MET B 1 26 ? 9.531 5.496 12.602 1 98.12 26 MET B O 1
ATOM 1311 N N . PHE B 1 27 ? 7.758 6.574 13.664 1 98.69 27 PHE B N 1
ATOM 1312 C CA . PHE B 1 27 ? 7.293 7.148 12.406 1 98.69 27 PHE B CA 1
ATOM 1313 C C . PHE B 1 27 ? 7.008 8.641 12.562 1 98.69 27 PHE B C 1
ATOM 1315 O O . PHE B 1 27 ? 6.668 9.102 13.656 1 98.69 27 PHE B O 1
ATOM 1322 N N . ARG B 1 28 ? 7.195 9.352 11.5 1 98.62 28 ARG B N 1
ATOM 1323 C CA . ARG B 1 28 ? 6.594 10.664 11.266 1 98.62 28 ARG B CA 1
ATOM 1324 C C . ARG B 1 28 ? 5.719 10.648 10.023 1 98.62 28 ARG B C 1
ATOM 1326 O O . ARG B 1 28 ? 6.098 10.086 8.992 1 98.62 28 ARG B O 1
ATOM 1333 N N . VAL B 1 29 ? 4.535 11.109 10.148 1 98.88 29 VAL B N 1
ATOM 1334 C CA . VAL B 1 29 ? 3.629 11.25 9.016 1 98.88 29 VAL B CA 1
ATOM 1335 C C . VAL B 1 29 ? 3.498 12.719 8.633 1 98.88 29 VAL B C 1
ATOM 1337 O O . VAL B 1 29 ? 3.176 13.562 9.484 1 98.88 29 VAL B O 1
ATOM 1340 N N . ILE B 1 30 ? 3.73 13 7.383 1 98.81 30 ILE B N 1
ATOM 1341 C CA . ILE B 1 30 ? 3.736 14.391 6.941 1 98.81 30 ILE B CA 1
ATOM 1342 C C . ILE B 1 30 ? 2.816 14.547 5.73 1 98.81 30 ILE B C 1
ATOM 1344 O O . ILE B 1 30 ? 2.504 13.57 5.047 1 98.81 30 ILE B O 1
ATOM 1348 N N . LEU B 1 31 ? 2.385 15.773 5.5 1 98.75 31 LEU B N 1
ATOM 1349 C CA . LEU B 1 31 ? 1.689 16.078 4.254 1 98.75 31 LEU B CA 1
ATOM 1350 C C . LEU B 1 31 ? 2.684 16.344 3.125 1 98.75 31 LEU B C 1
ATOM 1352 O O . LEU B 1 31 ? 3.688 17.031 3.322 1 98.75 31 LEU B O 1
ATOM 1356 N N . ASP B 1 32 ? 2.457 15.766 2.014 1 98.25 32 ASP B N 1
ATOM 1357 C CA . ASP B 1 32 ? 3.332 15.898 0.854 1 98.25 32 ASP B CA 1
ATOM 1358 C C . ASP B 1 32 ? 3.279 17.312 0.284 1 98.25 32 ASP B C 1
ATOM 1360 O O . ASP B 1 32 ? 2.203 17.906 0.184 1 98.25 32 ASP B O 1
ATOM 1364 N N . LEU B 1 33 ? 4.367 17.828 -0.13 1 96.62 33 LEU B N 1
ATOM 1365 C CA . LEU B 1 33 ? 4.441 19.172 -0.688 1 96.62 33 LEU B CA 1
ATOM 1366 C C . LEU B 1 33 ? 3.988 19.172 -2.145 1 96.62 33 LEU B C 1
ATOM 1368 O O . LEU B 1 33 ? 3.658 20.234 -2.689 1 96.62 33 LEU B O 1
ATOM 1372 N N . GLY B 1 34 ? 4.117 18.094 -2.865 1 96.44 34 GLY B N 1
ATOM 1373 C CA . GLY B 1 34 ? 3.57 17.875 -4.195 1 96.44 34 GLY B CA 1
ATOM 1374 C C . GLY B 1 34 ? 2.396 16.922 -4.219 1 96.44 34 GLY B C 1
ATOM 1375 O O . GLY B 1 34 ? 2.455 15.875 -4.871 1 96.44 34 GLY B O 1
ATOM 1376 N N . PRO B 1 35 ? 1.36 17.359 -3.561 1 97.81 35 PRO B N 1
ATOM 1377 C CA . PRO B 1 35 ? 0.257 16.422 -3.328 1 97.81 35 PRO B CA 1
ATOM 1378 C C . PRO B 1 35 ? -0.483 16.047 -4.613 1 97.81 35 PRO B C 1
ATOM 1380 O O . PRO B 1 35 ? -0.714 16.906 -5.465 1 97.81 35 PRO B O 1
ATOM 1383 N N . ALA B 1 36 ? -0.789 14.758 -4.723 1 97.56 36 ALA B N 1
ATOM 1384 C CA . ALA B 1 36 ? -1.677 14.305 -5.789 1 97.56 36 ALA B CA 1
ATOM 1385 C C . ALA B 1 36 ? -3.104 14.797 -5.566 1 97.56 36 ALA B C 1
ATOM 1387 O O . ALA B 1 36 ? -3.836 15.055 -6.523 1 97.56 36 ALA B O 1
ATOM 1388 N N . SER B 1 37 ? -3.521 14.906 -4.332 1 97.75 37 SER B N 1
ATOM 1389 C CA . SER B 1 37 ? -4.824 15.391 -3.885 1 97.75 37 SER B CA 1
ATOM 1390 C C . SER B 1 37 ? -4.73 16.031 -2.502 1 97.75 37 SER B C 1
ATOM 1392 O O . SER B 1 37 ? -3.738 15.844 -1.793 1 97.75 37 SER B O 1
ATOM 1394 N N . ARG B 1 38 ? -5.777 16.828 -2.164 1 97.25 38 ARG B N 1
ATOM 1395 C CA . ARG B 1 38 ? -5.805 17.453 -0.843 1 97.25 38 ARG B CA 1
ATOM 1396 C C . ARG B 1 38 ? -5.707 16.406 0.259 1 97.25 38 ARG B C 1
ATOM 1398 O O . ARG B 1 38 ? -6.52 15.477 0.317 1 97.25 38 ARG B O 1
ATOM 1405 N N . GLY B 1 39 ? -4.66 16.516 1.136 1 98.44 39 GLY B N 1
ATOM 1406 C CA . GLY B 1 39 ? -4.488 15.594 2.254 1 98.44 39 GLY B CA 1
ATOM 1407 C C . GLY B 1 39 ? -3.479 14.5 1.976 1 98.44 39 GLY B C 1
ATOM 1408 O O . GLY B 1 39 ? -3.18 13.688 2.854 1 98.44 39 GLY B O 1
ATOM 1409 N N . HIS B 1 40 ? -2.904 14.438 0.737 1 98.81 40 HIS B N 1
ATOM 1410 C CA . HIS B 1 40 ? -1.881 13.453 0.418 1 98.81 40 HIS B CA 1
ATOM 1411 C C . HIS B 1 40 ? -0.773 13.445 1.467 1 98.81 40 HIS B C 1
ATOM 1413 O O . HIS B 1 40 ? -0.115 14.469 1.686 1 98.81 40 HIS B O 1
ATOM 1419 N N . ALA B 1 41 ? -0.597 12.312 2.1 1 98.88 41 ALA B N 1
ATOM 1420 C CA . ALA B 1 41 ? 0.356 12.203 3.201 1 98.88 41 ALA B CA 1
ATOM 1421 C C . ALA B 1 41 ? 1.366 11.086 2.945 1 98.88 41 ALA B C 1
ATOM 1423 O O . ALA B 1 41 ? 1.14 10.219 2.1 1 98.88 41 ALA B O 1
ATOM 1424 N N . LEU B 1 42 ? 2.465 11.172 3.672 1 98.94 42 LEU B N 1
ATOM 1425 C CA . LEU B 1 42 ? 3.529 10.18 3.617 1 98.94 42 LEU B CA 1
ATOM 1426 C C . LEU B 1 42 ? 3.822 9.617 5.004 1 98.94 42 LEU B C 1
ATOM 1428 O O . LEU B 1 42 ? 4.039 10.375 5.953 1 98.94 42 LEU B O 1
ATOM 1432 N N . ILE B 1 43 ? 3.785 8.336 5.148 1 98.94 43 ILE B N 1
ATOM 1433 C CA . ILE B 1 43 ? 4.32 7.684 6.34 1 98.94 43 ILE B CA 1
ATOM 1434 C C . ILE B 1 43 ? 5.816 7.441 6.168 1 98.94 43 ILE B C 1
ATOM 1436 O O . ILE B 1 43 ? 6.234 6.707 5.27 1 98.94 43 ILE B O 1
ATOM 1440 N N . LEU B 1 44 ? 6.594 7.988 7.047 1 98.88 44 LEU B N 1
ATOM 1441 C CA . LEU B 1 44 ? 8.047 7.906 6.992 1 98.88 44 LEU B CA 1
ATOM 1442 C C . LEU B 1 44 ? 8.609 7.23 8.242 1 98.88 44 LEU B C 1
ATOM 1444 O O . LEU B 1 44 ? 8.5 7.77 9.344 1 98.88 44 LEU B O 1
ATOM 1448 N N . PRO B 1 45 ? 9.227 6.043 8.078 1 98.88 45 PRO B N 1
ATOM 1449 C CA . PRO B 1 45 ? 9.984 5.555 9.227 1 98.88 45 PRO B CA 1
ATOM 1450 C C . PRO B 1 45 ? 11.18 6.445 9.562 1 98.88 45 PRO B C 1
ATOM 1452 O O . PRO B 1 45 ? 11.812 7 8.664 1 98.88 45 PRO B O 1
ATOM 1455 N N . LYS B 1 46 ? 11.469 6.559 10.789 1 98.19 46 LYS B N 1
ATOM 1456 C CA . LYS B 1 46 ? 12.586 7.391 11.242 1 98.19 46 LYS B CA 1
ATOM 1457 C C . LYS B 1 46 ? 13.922 6.734 10.906 1 98.19 46 LYS B C 1
ATOM 1459 O O . LYS B 1 46 ? 14.922 7.426 10.703 1 98.19 46 LYS B O 1
ATOM 1464 N N . GLN B 1 47 ? 13.953 5.414 10.898 1 98.31 47 GLN B N 1
ATOM 1465 C CA . GLN B 1 47 ? 15.133 4.695 10.422 1 98.31 47 GLN B CA 1
ATOM 1466 C C . GLN B 1 47 ? 15.117 4.57 8.898 1 98.31 47 GLN B C 1
ATOM 1468 O O . GLN B 1 47 ? 14.055 4.539 8.281 1 98.31 47 GLN B O 1
ATOM 1473 N N . HIS B 1 48 ? 16.297 4.516 8.297 1 98.44 48 HIS B N 1
ATOM 1474 C CA . HIS B 1 48 ? 16.422 4.465 6.844 1 98.44 48 HIS B CA 1
ATOM 1475 C C . HIS B 1 48 ? 16.328 3.031 6.336 1 98.44 48 HIS B C 1
ATOM 1477 O O . HIS B 1 48 ? 17.109 2.17 6.75 1 98.44 48 HIS B O 1
ATOM 1483 N N . TYR B 1 49 ? 15.43 2.762 5.52 1 98.5 49 TYR B N 1
ATOM 1484 C CA . TYR B 1 49 ? 15.289 1.559 4.707 1 98.5 49 TYR B CA 1
ATOM 1485 C C . TYR B 1 49 ? 15.102 1.91 3.236 1 98.5 49 TYR B C 1
ATOM 1487 O O . TYR B 1 49 ? 14.352 2.832 2.904 1 98.5 49 TYR B O 1
ATOM 1495 N N . LYS B 1 50 ? 15.703 1.252 2.389 1 97.88 50 LYS B N 1
ATOM 1496 C CA . LYS B 1 50 ? 15.625 1.578 0.967 1 97.88 50 LYS B CA 1
ATOM 1497 C C . LYS B 1 50 ? 14.227 1.319 0.42 1 97.88 50 LYS B C 1
ATOM 1499 O O . LYS B 1 50 ? 13.68 2.145 -0.314 1 97.88 50 LYS B O 1
ATOM 1504 N N . ASP B 1 51 ? 13.734 0.17 0.643 1 98.44 51 ASP B N 1
ATOM 1505 C CA . ASP B 1 51 ? 12.422 -0.259 0.177 1 98.44 51 ASP B CA 1
ATOM 1506 C C . ASP B 1 51 ? 11.836 -1.335 1.091 1 98.44 51 ASP B C 1
ATOM 1508 O O . ASP B 1 51 ? 12.359 -1.577 2.182 1 98.44 51 ASP B O 1
ATOM 1512 N N . ILE B 1 52 ? 10.703 -1.947 0.702 1 98.75 52 ILE B N 1
ATOM 1513 C CA . ILE B 1 52 ? 9.953 -2.844 1.577 1 98.75 52 ILE B CA 1
ATOM 1514 C C . ILE B 1 52 ? 10.766 -4.109 1.836 1 98.75 52 ILE B C 1
ATOM 1516 O O . ILE B 1 52 ? 10.633 -4.738 2.889 1 98.75 52 ILE B O 1
ATOM 1520 N N . CYS B 1 53 ? 11.641 -4.551 0.906 1 97.62 53 CYS B N 1
ATOM 1521 C CA . CYS B 1 53 ? 12.43 -5.77 1.039 1 97.62 53 CYS B CA 1
ATOM 1522 C C . CYS B 1 53 ? 13.555 -5.578 2.043 1 97.62 53 CYS B C 1
ATOM 1524 O O . CYS B 1 53 ? 14.117 -6.555 2.543 1 97.62 53 CYS B O 1
ATOM 1526 N N . ASP B 1 54 ? 13.891 -4.328 2.355 1 97.44 54 ASP B N 1
ATOM 1527 C CA . ASP B 1 54 ? 14.914 -3.969 3.328 1 97.44 54 ASP B CA 1
ATOM 1528 C C . ASP B 1 54 ? 14.297 -3.629 4.684 1 97.44 54 ASP B C 1
ATOM 1530 O O . ASP B 1 54 ? 15.008 -3.406 5.66 1 97.44 54 ASP B O 1
ATOM 1534 N N . LEU B 1 55 ? 13.031 -3.572 4.746 1 98.06 55 LEU B N 1
ATOM 1535 C CA . LEU B 1 55 ? 12.297 -3.082 5.906 1 98.06 55 LEU B CA 1
ATOM 1536 C C . LEU B 1 55 ? 12.305 -4.113 7.031 1 98.06 55 LEU B C 1
ATOM 1538 O O . LEU B 1 55 ? 11.992 -5.285 6.809 1 98.06 55 LEU B O 1
ATOM 1542 N N . GLU B 1 56 ? 12.656 -3.668 8.203 1 97.69 56 GLU B N 1
ATOM 1543 C CA . GLU B 1 56 ? 12.602 -4.555 9.359 1 97.69 56 GLU B CA 1
ATOM 1544 C C . GLU B 1 56 ? 11.172 -5.012 9.633 1 97.69 56 GLU B C 1
ATOM 1546 O O . GLU B 1 56 ? 10.227 -4.223 9.531 1 97.69 56 GLU B O 1
ATOM 1551 N N . GLU B 1 57 ? 11.102 -6.27 10.039 1 97.19 57 GLU B N 1
ATOM 1552 C CA . GLU B 1 57 ? 9.781 -6.871 10.219 1 97.19 57 GLU B CA 1
ATOM 1553 C C . GLU B 1 57 ? 8.969 -6.113 11.266 1 97.19 57 GLU B C 1
ATOM 1555 O O . GLU B 1 57 ? 7.773 -5.875 11.078 1 97.19 57 GLU B O 1
ATOM 1560 N N . GLU B 1 58 ? 9.57 -5.766 12.391 1 97.69 58 GLU B N 1
ATOM 1561 C CA . GLU B 1 58 ? 8.859 -5.062 13.453 1 97.69 58 GLU B CA 1
ATOM 1562 C C . GLU B 1 58 ? 8.328 -3.717 12.969 1 97.69 58 GLU B C 1
ATOM 1564 O O . GLU B 1 58 ? 7.25 -3.279 13.383 1 97.69 58 GLU B O 1
ATOM 1569 N N . THR B 1 59 ? 9.094 -3.049 12.109 1 98.5 59 THR B N 1
ATOM 1570 C CA . THR B 1 59 ? 8.656 -1.796 11.508 1 98.5 59 THR B CA 1
ATOM 1571 C C . THR B 1 59 ? 7.512 -2.041 10.523 1 98.5 59 THR B C 1
ATOM 1573 O O . THR B 1 59 ? 6.492 -1.346 10.562 1 98.5 59 THR B O 1
ATOM 1576 N N . ALA B 1 60 ? 7.668 -3.08 9.703 1 98.69 60 ALA B N 1
ATOM 1577 C CA . ALA B 1 60 ? 6.664 -3.418 8.695 1 98.69 60 ALA B CA 1
ATOM 1578 C C . ALA B 1 60 ? 5.305 -3.68 9.344 1 98.69 60 ALA B C 1
ATOM 1580 O O . ALA B 1 60 ? 4.27 -3.26 8.828 1 98.69 60 ALA B O 1
ATOM 1581 N N . LYS B 1 61 ? 5.297 -4.262 10.5 1 98.69 61 LYS B N 1
ATOM 1582 C CA . LYS B 1 61 ? 4.078 -4.664 11.203 1 98.69 61 LYS B CA 1
ATOM 1583 C C . LYS B 1 61 ? 3.266 -3.449 11.633 1 98.69 61 LYS B C 1
ATOM 1585 O O . LYS B 1 61 ? 2.064 -3.557 11.883 1 98.69 61 LYS B O 1
ATOM 1590 N N . LYS B 1 62 ? 3.887 -2.344 11.695 1 98.62 62 LYS B N 1
ATOM 1591 C CA . LYS B 1 62 ? 3.24 -1.178 12.289 1 98.62 62 LYS B CA 1
ATOM 1592 C C . LYS B 1 62 ? 2.715 -0.232 11.219 1 98.62 62 LYS B C 1
ATOM 1594 O O . LYS B 1 62 ? 1.946 0.687 11.508 1 98.62 62 LYS B O 1
ATOM 1599 N N . VAL B 1 63 ? 3.057 -0.508 9.977 1 98.81 63 VAL B N 1
ATOM 1600 C CA . VAL B 1 63 ? 2.814 0.46 8.914 1 98.81 63 VAL B CA 1
ATOM 1601 C C . VAL B 1 63 ? 1.328 0.484 8.562 1 98.81 63 VAL B C 1
ATOM 1603 O O . VAL B 1 63 ? 0.705 1.548 8.555 1 98.81 63 VAL B O 1
ATOM 1606 N N . LEU B 1 64 ? 0.72 -0.648 8.289 1 98.81 64 LEU B N 1
ATOM 1607 C CA . LEU B 1 64 ? -0.655 -0.654 7.805 1 98.81 64 LEU B CA 1
ATOM 1608 C C . LEU B 1 64 ? -1.626 -0.261 8.914 1 98.81 64 LEU B C 1
ATOM 1610 O O . LEU B 1 64 ? -2.604 0.448 8.664 1 98.81 64 LEU B O 1
ATOM 1614 N N . PRO B 1 65 ? -1.418 -0.74 10.203 1 98.62 65 PRO B N 1
ATOM 1615 C CA . PRO B 1 65 ? -2.256 -0.199 11.273 1 98.62 65 PRO B CA 1
ATOM 1616 C C . PRO B 1 65 ? -2.199 1.325 11.352 1 98.62 65 PRO B C 1
ATOM 1618 O O . PRO B 1 65 ? -3.227 1.975 11.562 1 98.62 65 PRO B O 1
ATOM 1621 N N . LEU B 1 66 ? -1.02 1.874 11.172 1 98.56 66 LEU B N 1
ATOM 1622 C CA . LEU B 1 66 ? -0.878 3.326 11.18 1 98.56 66 LEU B CA 1
ATOM 1623 C C . LEU B 1 66 ? -1.591 3.951 9.992 1 98.56 66 LEU B C 1
ATOM 1625 O O . LEU B 1 66 ? -2.277 4.965 10.133 1 98.56 66 LEU B O 1
ATOM 1629 N N . ALA B 1 67 ? -1.469 3.336 8.812 1 98.81 67 ALA B N 1
ATOM 1630 C CA . ALA B 1 67 ? -2.156 3.826 7.621 1 98.81 67 ALA B CA 1
ATOM 1631 C C . ALA B 1 67 ? -3.668 3.859 7.836 1 98.81 67 ALA B C 1
ATOM 1633 O O . ALA B 1 67 ? -4.336 4.809 7.426 1 98.81 67 ALA B O 1
ATOM 1634 N N . ALA B 1 68 ? -4.184 2.824 8.461 1 98.56 68 ALA B N 1
ATOM 1635 C CA . ALA B 1 68 ? -5.613 2.752 8.75 1 98.56 68 ALA B CA 1
ATOM 1636 C C . ALA B 1 68 ? -6.051 3.904 9.648 1 98.56 68 ALA B C 1
ATOM 1638 O O . ALA B 1 68 ? -7.078 4.539 9.398 1 98.56 68 ALA B O 1
ATOM 1639 N N . LYS B 1 69 ? -5.223 4.121 10.664 1 98.06 69 LYS B N 1
ATOM 1640 C CA . LYS B 1 69 ? -5.5 5.199 11.609 1 98.06 69 LYS B CA 1
ATOM 1641 C C . LYS B 1 69 ? -5.523 6.555 10.906 1 98.06 69 LYS B C 1
ATOM 1643 O O . LYS B 1 69 ? -6.465 7.332 11.07 1 98.06 69 LYS B O 1
ATOM 1648 N N . ILE B 1 70 ? -4.512 6.836 10.125 1 98.62 70 ILE B N 1
ATOM 1649 C CA . ILE B 1 70 ? -4.395 8.109 9.422 1 98.62 70 ILE B CA 1
ATOM 1650 C C . ILE B 1 70 ? -5.52 8.242 8.398 1 98.62 70 ILE B C 1
ATOM 1652 O O . ILE B 1 70 ? -6.148 9.297 8.297 1 98.62 70 ILE B O 1
ATOM 1656 N N . GLY B 1 71 ? -5.773 7.195 7.605 1 98.5 71 GLY B N 1
ATOM 1657 C CA . GLY B 1 71 ? -6.832 7.207 6.613 1 98.5 71 GLY B CA 1
ATOM 1658 C C . GLY B 1 71 ? -8.203 7.484 7.207 1 98.5 71 GLY B C 1
ATOM 1659 O O . GLY B 1 71 ? -8.984 8.25 6.637 1 98.5 71 GLY B O 1
ATOM 1660 N N . SER B 1 72 ? -8.477 6.844 8.328 1 98.12 72 SER B N 1
ATOM 1661 C CA . SER B 1 72 ? -9.742 7.086 9.016 1 98.12 72 SER B CA 1
ATOM 1662 C C . SER B 1 72 ? -9.875 8.547 9.422 1 98.12 72 SER B C 1
ATOM 1664 O O . SER B 1 72 ? -10.938 9.148 9.234 1 98.12 72 SER B O 1
ATOM 1666 N N . ALA B 1 73 ? -8.836 9.102 9.961 1 98.44 73 ALA B N 1
ATOM 1667 C CA . ALA B 1 73 ? -8.836 10.508 10.359 1 98.44 73 ALA B CA 1
ATOM 1668 C C . ALA B 1 73 ? -9.047 11.414 9.148 1 98.44 73 ALA B C 1
ATOM 1670 O O . ALA B 1 73 ? -9.719 12.445 9.25 1 98.44 73 ALA B O 1
ATOM 1671 N N . MET B 1 74 ? -8.453 11.086 8.008 1 98.56 74 MET B N 1
ATOM 1672 C CA . MET B 1 74 ? -8.633 11.852 6.773 1 98.56 74 MET B CA 1
ATOM 1673 C C . MET B 1 74 ? -10.094 11.852 6.34 1 98.56 74 MET B C 1
ATOM 1675 O O . MET B 1 74 ? -10.641 12.906 6 1 98.56 74 MET B O 1
ATOM 1679 N N . LYS B 1 75 ? -10.688 10.672 6.414 1 98.12 75 LYS B N 1
ATOM 1680 C CA . LYS B 1 75 ? -12.094 10.578 6.039 1 98.12 75 LYS B CA 1
ATOM 1681 C C . LYS B 1 75 ? -12.961 11.445 6.945 1 98.12 75 LYS B C 1
ATOM 1683 O O . LYS B 1 75 ? -13.844 12.164 6.469 1 98.12 75 LYS B O 1
ATOM 1688 N N . ASN B 1 76 ? -12.664 11.414 8.172 1 97.62 76 ASN B N 1
ATOM 1689 C CA . ASN B 1 76 ? -13.477 12.117 9.164 1 97.62 76 ASN B CA 1
ATOM 1690 C C . ASN B 1 76 ? -13.25 13.625 9.117 1 97.62 76 ASN B C 1
ATOM 1692 O O . ASN B 1 76 ? -14.148 14.398 9.438 1 97.62 76 ASN B O 1
ATOM 1696 N N . SER B 1 77 ? -12.109 14.062 8.695 1 98.31 77 SER B N 1
ATOM 1697 C CA . SER B 1 77 ? -11.758 15.469 8.812 1 98.31 77 SER B CA 1
ATOM 1698 C C . SER B 1 77 ? -11.836 16.172 7.461 1 98.31 77 SER B C 1
ATOM 1700 O O . SER B 1 77 ? -12.125 17.375 7.395 1 98.31 77 SER B O 1
ATOM 1702 N N . LEU B 1 78 ? -11.539 15.5 6.352 1 98.38 78 LEU B N 1
ATOM 1703 C CA . LEU B 1 78 ? -11.445 16.141 5.043 1 98.38 78 LEU B CA 1
ATOM 1704 C C . LEU B 1 78 ? -12.68 15.844 4.199 1 98.38 78 LEU B C 1
ATOM 1706 O O . LEU B 1 78 ? -12.891 16.484 3.166 1 98.38 78 LEU B O 1
ATOM 1710 N N . GLY B 1 79 ? -13.453 14.828 4.605 1 97.62 79 GLY B N 1
ATOM 1711 C CA . GLY B 1 79 ? -14.625 14.438 3.844 1 97.62 79 GLY B CA 1
ATOM 1712 C C . GLY B 1 79 ? -14.289 13.672 2.578 1 97.62 79 GLY B C 1
ATOM 1713 O O . GLY B 1 79 ? -15.062 13.68 1.618 1 97.62 79 GLY B O 1
ATOM 1714 N N . CYS B 1 80 ? -13.141 13.18 2.498 1 98.25 80 CYS B N 1
ATOM 1715 C CA . CYS B 1 80 ? -12.812 12.359 1.339 1 98.25 80 CYS B CA 1
ATOM 1716 C C . CYS B 1 80 ? -13.617 11.055 1.346 1 98.25 80 CYS B C 1
ATOM 1718 O O . CYS B 1 80 ? -13.883 10.5 2.408 1 98.25 80 CYS B O 1
ATOM 1720 N N . ALA B 1 81 ? -14.008 10.539 0.188 1 98 81 ALA B N 1
ATOM 1721 C CA . ALA B 1 81 ? -14.891 9.391 0.018 1 98 81 ALA B CA 1
ATOM 1722 C C . ALA B 1 81 ? -14.109 8.086 0.096 1 98 81 ALA B C 1
ATOM 1724 O O . ALA B 1 81 ? -14.703 7.012 0.266 1 98 81 ALA B O 1
ATOM 1725 N N . GLY B 1 82 ? -12.805 8.148 -0.071 1 98.38 82 GLY B N 1
ATOM 1726 C CA . GLY B 1 82 ? -11.875 7.031 -0.032 1 98.38 82 GLY B CA 1
ATOM 1727 C C . GLY B 1 82 ? -10.422 7.465 -0.036 1 98.38 82 GLY B C 1
ATOM 1728 O O . GLY B 1 82 ? -10.117 8.656 0.078 1 98.38 82 GLY B O 1
ATOM 1729 N N . PHE B 1 83 ? -9.516 6.523 -0.085 1 98.88 83 PHE B N 1
ATOM 1730 C CA . PHE B 1 83 ? -8.102 6.844 -0.22 1 98.88 83 PHE B CA 1
ATOM 1731 C C . PHE B 1 83 ? -7.309 5.629 -0.688 1 98.88 83 PHE B C 1
ATOM 1733 O O . PHE B 1 83 ? -7.754 4.492 -0.517 1 98.88 83 PHE B O 1
ATOM 1740 N N . ASN B 1 84 ? -6.215 5.898 -1.301 1 98.88 84 ASN B N 1
ATOM 1741 C CA . ASN B 1 84 ? -5.266 4.871 -1.724 1 98.88 84 ASN B CA 1
ATOM 1742 C C . ASN B 1 84 ? -4.086 4.773 -0.762 1 98.88 84 ASN B C 1
ATOM 1744 O O . ASN B 1 84 ? -3.617 5.785 -0.24 1 98.88 84 ASN B O 1
ATOM 1748 N N . VAL B 1 85 ? -3.629 3.59 -0.464 1 98.94 85 VAL B N 1
ATOM 1749 C CA . VAL B 1 85 ? -2.342 3.293 0.158 1 98.94 85 VAL B CA 1
ATOM 1750 C C . VAL B 1 85 ? -1.377 2.74 -0.889 1 98.94 85 VAL B C 1
ATOM 1752 O O . VAL B 1 85 ? -1.627 1.687 -1.479 1 98.94 85 VAL B O 1
ATOM 1755 N N . VAL B 1 86 ? -0.271 3.488 -1.147 1 98.94 86 VAL B N 1
ATOM 1756 C CA . VAL B 1 86 ? 0.628 3.109 -2.232 1 98.94 86 VAL B CA 1
ATOM 1757 C C . VAL B 1 86 ? 2.068 3.084 -1.724 1 98.94 86 VAL B C 1
ATOM 1759 O O . VAL B 1 86 ? 2.512 4.012 -1.046 1 98.94 86 VAL B O 1
ATOM 1762 N N . GLN B 1 87 ? 2.738 2.08 -2.004 1 98.88 87 GLN B N 1
ATOM 1763 C CA . GLN B 1 87 ? 4.152 1.912 -1.675 1 98.88 87 GLN B CA 1
ATOM 1764 C C . GLN B 1 87 ? 4.938 1.398 -2.877 1 98.88 87 GLN B C 1
ATOM 1766 O O . GLN B 1 87 ? 4.605 0.355 -3.443 1 98.88 87 GLN B O 1
ATOM 1771 N N . ASN B 1 88 ? 5.934 2.137 -3.281 1 98.69 88 ASN B N 1
ATOM 1772 C CA . ASN B 1 88 ? 6.711 1.858 -4.484 1 98.69 88 ASN B CA 1
ATOM 1773 C C . ASN B 1 88 ? 8.078 1.271 -4.145 1 98.69 88 ASN B C 1
ATOM 1775 O O . ASN B 1 88 ? 8.773 1.776 -3.266 1 98.69 88 ASN B O 1
ATOM 1779 N N . ASN B 1 89 ? 8.469 0.229 -4.867 1 98.75 89 ASN B N 1
ATOM 1780 C CA . ASN B 1 89 ? 9.766 -0.417 -4.672 1 98.75 89 ASN B CA 1
ATOM 1781 C C . ASN B 1 89 ? 10.586 -0.429 -5.961 1 98.75 89 ASN B C 1
ATOM 1783 O O . ASN B 1 89 ? 10.281 -1.182 -6.887 1 98.75 89 ASN B O 1
ATOM 1787 N N . GLY B 1 90 ? 11.617 0.415 -6.008 1 98.12 90 GLY B N 1
ATOM 1788 C CA . GLY B 1 90 ? 12.477 0.502 -7.18 1 98.12 90 GLY B CA 1
ATOM 1789 C C . GLY B 1 90 ? 12.086 1.633 -8.117 1 98.12 90 GLY B C 1
ATOM 1790 O O . GLY B 1 90 ? 10.93 2.057 -8.141 1 98.12 90 GLY B O 1
ATOM 1791 N N . LYS B 1 91 ? 13.047 2.027 -8.953 1 97.56 91 LYS B N 1
ATOM 1792 C CA . LYS B 1 91 ? 12.883 3.143 -9.883 1 97.56 91 LYS B CA 1
ATOM 1793 C C . LYS B 1 91 ? 11.75 2.879 -10.867 1 97.56 91 LYS B C 1
ATOM 1795 O O . LYS B 1 91 ? 10.938 3.764 -11.133 1 97.56 91 LYS B O 1
ATOM 1800 N N . GLU B 1 92 ? 11.664 1.68 -11.359 1 97.81 92 GLU B N 1
ATOM 1801 C CA . GLU B 1 92 ? 10.68 1.324 -12.375 1 97.81 92 GLU B CA 1
ATOM 1802 C C . GLU B 1 92 ? 9.266 1.339 -11.805 1 97.81 92 GLU B C 1
AT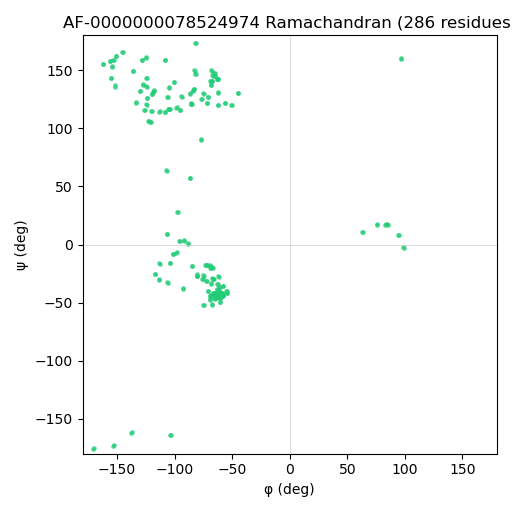OM 1804 O O . GLU B 1 92 ? 8.289 1.415 -12.547 1 97.81 92 GLU B O 1
ATOM 1809 N N . ALA B 1 93 ? 9.172 1.239 -10.492 1 98.06 93 ALA B N 1
ATOM 1810 C CA . ALA B 1 93 ? 7.871 1.302 -9.828 1 98.06 93 ALA B CA 1
ATOM 1811 C C . ALA B 1 93 ? 7.527 2.732 -9.422 1 98.06 93 ALA B C 1
ATOM 1813 O O . ALA B 1 93 ? 6.531 2.971 -8.742 1 98.06 93 ALA B O 1
ATOM 1814 N N . GLY B 1 94 ? 8.422 3.697 -9.805 1 96.94 94 GLY B N 1
ATOM 1815 C CA . GLY B 1 94 ? 8.133 5.098 -9.531 1 96.94 94 GLY B CA 1
ATOM 1816 C C . GLY B 1 94 ? 8.742 5.594 -8.242 1 96.94 94 GLY B C 1
ATOM 1817 O O . GLY B 1 94 ? 8.422 6.691 -7.777 1 96.94 94 GLY B O 1
ATOM 1818 N N . GLN B 1 95 ? 9.562 4.805 -7.613 1 97.38 95 GLN B N 1
ATOM 1819 C CA . GLN B 1 95 ? 10.266 5.273 -6.426 1 97.38 95 GLN B CA 1
ATOM 1820 C C . GLN B 1 95 ? 11.352 6.281 -6.789 1 97.38 95 GLN B C 1
ATOM 1822 O O . GLN B 1 95 ? 12.281 5.961 -7.535 1 97.38 95 GLN B O 1
ATOM 1827 N N . THR B 1 96 ? 11.234 7.477 -6.215 1 96.69 96 THR B N 1
ATOM 1828 C CA . THR B 1 96 ? 12.18 8.531 -6.559 1 96.69 96 THR B CA 1
ATOM 1829 C C . THR B 1 96 ? 13.055 8.883 -5.355 1 96.69 96 THR B C 1
ATOM 1831 O O . THR B 1 96 ? 14.133 9.453 -5.516 1 96.69 96 THR B O 1
ATOM 1834 N N . VAL B 1 97 ? 12.562 8.75 -4.168 1 97.69 97 VAL B N 1
ATOM 1835 C CA . VAL B 1 97 ? 13.336 8.828 -2.934 1 97.69 97 VAL B CA 1
ATOM 1836 C C . VAL B 1 97 ? 13.531 7.426 -2.357 1 97.69 97 VAL B C 1
ATOM 1838 O O . VAL B 1 97 ? 12.555 6.734 -2.051 1 97.69 97 VAL B O 1
ATOM 1841 N N . PHE B 1 98 ? 14.75 7.027 -2.301 1 98 98 PHE B N 1
ATOM 1842 C CA . PHE B 1 98 ? 15.023 5.652 -1.898 1 98 98 PHE B CA 1
ATOM 1843 C C . PHE B 1 98 ? 15.117 5.539 -0.382 1 98 98 PHE B C 1
ATOM 1845 O O . PHE B 1 98 ? 16.156 5.152 0.156 1 98 98 PHE B O 1
ATOM 1852 N N . HIS B 1 99 ? 14.148 5.902 0.249 1 98.69 99 HIS B N 1
ATOM 1853 C CA . HIS B 1 99 ? 13.703 5.734 1.627 1 98.69 99 HIS B CA 1
ATOM 1854 C C . HIS B 1 99 ? 12.289 5.176 1.684 1 98.69 99 HIS B C 1
ATOM 1856 O O . HIS B 1 99 ? 11.352 5.789 1.159 1 98.69 99 HIS B O 1
ATOM 1862 N N . PHE B 1 100 ? 12.219 3.988 2.23 1 98.81 100 PHE B N 1
ATOM 1863 C CA . PHE B 1 100 ? 10.883 3.4 2.309 1 98.81 100 PHE B CA 1
ATOM 1864 C C . PHE B 1 100 ? 9.867 4.422 2.809 1 98.81 100 PHE B C 1
ATOM 1866 O O . PHE B 1 100 ? 10.117 5.121 3.793 1 98.81 100 PHE B O 1
ATOM 1873 N N . HIS B 1 101 ? 8.773 4.57 2.139 1 98.94 101 HIS B N 1
ATOM 1874 C CA . HIS B 1 101 ? 7.652 5.395 2.582 1 98.94 101 HIS B CA 1
ATOM 1875 C C . HIS B 1 101 ? 6.348 4.938 1.938 1 98.94 101 HIS B C 1
ATOM 1877 O O . HIS B 1 101 ? 6.359 4.262 0.906 1 98.94 101 HIS B O 1
ATOM 1883 N N . VAL B 1 102 ? 5.258 5.285 2.57 1 98.94 102 VAL B N 1
ATOM 1884 C CA . VAL B 1 102 ? 3.926 4.93 2.092 1 98.94 102 VAL B CA 1
ATOM 1885 C C . VAL B 1 102 ? 3.129 6.199 1.797 1 98.94 102 VAL B C 1
ATOM 1887 O O . VAL B 1 102 ? 3.104 7.125 2.609 1 98.94 102 VAL B O 1
ATOM 1890 N N . HIS B 1 103 ? 2.539 6.215 0.629 1 98.94 103 HIS B N 1
ATOM 1891 C CA . HIS B 1 103 ? 1.621 7.285 0.259 1 98.94 103 HIS B CA 1
ATOM 1892 C C . HIS B 1 103 ? 0.205 6.984 0.738 1 98.94 103 HIS B C 1
ATOM 1894 O O . HIS B 1 103 ? -0.305 5.883 0.534 1 98.94 103 HIS B O 1
ATOM 1900 N N . LEU B 1 104 ? -0.419 7.883 1.397 1 98.94 104 LEU B N 1
ATOM 1901 C CA . LEU B 1 104 ? -1.859 7.934 1.623 1 98.94 104 LEU B CA 1
ATOM 1902 C C . LEU B 1 104 ? -2.5 9.055 0.809 1 98.94 104 LEU B C 1
ATOM 1904 O O . LEU B 1 104 ? -2.248 10.234 1.062 1 98.94 104 LEU B O 1
ATOM 1908 N N . ILE B 1 105 ? -3.34 8.672 -0.158 1 98.88 105 ILE B N 1
ATOM 1909 C CA . ILE B 1 105 ? -3.85 9.648 -1.113 1 98.88 105 ILE B CA 1
ATOM 1910 C C . ILE B 1 105 ? -5.375 9.688 -1.048 1 98.88 105 ILE B C 1
ATOM 1912 O O . ILE B 1 105 ? -6.047 8.789 -1.566 1 98.88 105 ILE B O 1
ATOM 1916 N N . PRO B 1 106 ? -5.941 10.695 -0.47 1 98.75 106 PRO B N 1
ATOM 1917 C CA . PRO B 1 106 ? -7.398 10.82 -0.388 1 98.75 106 PRO B CA 1
ATOM 1918 C C . PRO B 1 106 ? -8.062 10.945 -1.76 1 98.75 106 PRO B C 1
ATOM 1920 O O . PRO B 1 106 ? -7.508 11.578 -2.662 1 98.75 106 PRO B O 1
ATOM 1923 N N . CYS B 1 107 ? -9.188 10.336 -1.877 1 98.69 107 CYS B N 1
ATOM 1924 C CA . CYS B 1 107 ? -10.031 10.43 -3.066 1 98.69 107 CYS B CA 1
ATOM 1925 C C . CYS B 1 107 ? -11.383 11.047 -2.734 1 98.69 107 CYS B C 1
ATOM 1927 O O . CYS B 1 107 ? -12.031 10.648 -1.77 1 98.69 107 CYS B O 1
ATOM 1929 N N . TYR B 1 108 ? -11.789 11.992 -3.535 1 98.12 108 TYR B N 1
ATOM 1930 C CA . TYR B 1 108 ? -13.008 12.75 -3.268 1 98.12 108 TYR B CA 1
ATOM 1931 C C . TYR B 1 108 ? -14.109 12.367 -4.254 1 98.12 108 TYR B C 1
ATOM 1933 O O . TYR B 1 108 ? -13.828 11.875 -5.348 1 98.12 108 TYR B O 1
ATOM 1941 N N . GLU B 1 109 ? -15.32 12.641 -3.832 1 97.62 109 GLU B N 1
ATOM 1942 C CA . GLU B 1 109 ? -16.469 12.328 -4.691 1 97.62 109 GLU B CA 1
ATOM 1943 C C . GLU B 1 109 ? -16.406 13.117 -5.996 1 97.62 109 GLU B C 1
ATOM 1945 O O . GLU B 1 109 ? -16.156 14.32 -5.992 1 97.62 109 GLU B O 1
ATOM 1950 N N . GLU B 1 110 ? -16.578 12.391 -7.062 1 94.75 110 GLU B N 1
ATOM 1951 C CA . GLU B 1 110 ? -16.578 12.969 -8.406 1 94.75 110 GLU B CA 1
ATOM 1952 C C . GLU B 1 110 ? -15.234 13.586 -8.758 1 94.75 110 GLU B C 1
ATOM 1954 O O . GLU B 1 110 ? -15.141 14.414 -9.664 1 94.75 110 GLU B O 1
ATOM 1959 N N . GLY B 1 111 ? -14.273 13.32 -7.941 1 94.06 111 GLY B N 1
ATOM 1960 C CA . GLY B 1 111 ? -12.93 13.773 -8.258 1 94.06 111 GLY B CA 1
ATOM 1961 C C . GLY B 1 111 ? -12.203 12.859 -9.219 1 94.06 111 GLY B C 1
ATOM 1962 O O . GLY B 1 111 ? -12.727 11.812 -9.602 1 94.06 111 GLY B O 1
ATOM 1963 N N . PRO B 1 112 ? -11.117 13.273 -9.609 1 92.5 112 PRO B N 1
ATOM 1964 C CA . PRO B 1 112 ? -10.32 12.438 -10.508 1 92.5 112 PRO B CA 1
ATOM 1965 C C . PRO B 1 112 ? -9.797 11.172 -9.82 1 92.5 112 PRO B C 1
ATOM 1967 O O . PRO B 1 112 ? -9.57 11.18 -8.609 1 92.5 112 PRO B O 1
ATOM 1970 N N . VAL B 1 113 ? -9.648 10.125 -10.633 1 90.62 113 VAL B N 1
ATOM 1971 C CA . VAL B 1 113 ? -8.992 8.914 -10.148 1 90.62 113 VAL B CA 1
ATOM 1972 C C . VAL B 1 113 ? -7.5 9.164 -9.961 1 90.62 113 VAL B C 1
ATOM 1974 O O . VAL B 1 113 ? -6.824 9.625 -10.883 1 90.62 113 VAL B O 1
ATOM 1977 N N . MET B 1 114 ? -6.984 8.852 -8.758 1 93.69 114 MET B N 1
ATOM 1978 C CA . MET B 1 114 ? -5.602 9.203 -8.445 1 93.69 114 MET B CA 1
ATOM 1979 C C . MET B 1 114 ? -4.66 8.055 -8.781 1 93.69 114 MET B C 1
ATOM 1981 O O . MET B 1 114 ? -3.547 8.273 -9.258 1 93.69 114 MET B O 1
ATOM 1985 N N . VAL B 1 115 ? -5.086 6.824 -8.547 1 94.75 115 VAL B N 1
ATOM 1986 C CA . VAL B 1 115 ? -4.305 5.617 -8.789 1 94.75 115 VAL B CA 1
ATOM 1987 C C . VAL B 1 115 ? -5.086 4.668 -9.695 1 94.75 115 VAL B C 1
ATOM 1989 O O . VAL B 1 115 ? -6.219 4.293 -9.375 1 94.75 115 VAL B O 1
ATOM 1992 N N . SER B 1 116 ? -4.496 4.344 -10.844 1 92.56 116 SER B N 1
ATOM 1993 C CA . SER B 1 116 ? -5.18 3.445 -11.766 1 92.56 116 SER B CA 1
ATOM 1994 C C . SER B 1 116 ? -4.188 2.684 -12.641 1 92.56 116 SER B C 1
ATOM 1996 O O . SER B 1 116 ? -3.012 3.053 -12.711 1 92.56 116 SER B O 1
ATOM 1998 N N . TRP B 1 117 ? -4.637 1.53 -13.203 1 94.56 117 TRP B N 1
ATOM 1999 C CA . TRP B 1 117 ? -3.908 0.734 -14.188 1 94.56 117 TRP B CA 1
ATOM 2000 C C . TRP B 1 117 ? -4.867 0.098 -15.188 1 94.56 117 TRP B C 1
ATOM 2002 O O . TRP B 1 117 ? -6.082 0.097 -14.984 1 94.56 117 TRP B O 1
ATOM 2012 N N . MET B 1 118 ? -4.379 -0.406 -16.281 1 91.75 118 MET B N 1
ATOM 2013 C CA . MET B 1 118 ? -5.188 -1.093 -17.297 1 91.75 118 MET B CA 1
ATOM 2014 C C . MET B 1 118 ? -5.152 -2.602 -17.078 1 91.75 118 MET B C 1
ATOM 2016 O O . MET B 1 118 ? -4.105 -3.234 -17.234 1 91.75 118 MET B O 1
ATOM 2020 N N . PRO B 1 119 ? -6.281 -3.17 -16.766 1 93.56 119 PRO B N 1
ATOM 2021 C CA . PRO B 1 119 ? -6.297 -4.625 -16.609 1 93.56 119 PRO B CA 1
ATOM 2022 C C . PRO B 1 119 ? -6.062 -5.367 -17.922 1 93.56 119 PRO B C 1
ATOM 2024 O O . PRO B 1 119 ? -6.562 -4.945 -18.969 1 93.56 119 PRO B O 1
ATOM 2027 N N . GLY B 1 120 ? -5.324 -6.406 -17.844 1 94.38 120 GLY B N 1
ATOM 2028 C CA . GLY B 1 120 ? -5.133 -7.297 -18.984 1 94.38 120 GLY B CA 1
ATOM 2029 C C . GLY B 1 120 ? -5.938 -8.578 -18.875 1 94.38 120 GLY B C 1
ATOM 2030 O O . GLY B 1 120 ? -6.945 -8.633 -18.172 1 94.38 120 GLY B O 1
ATOM 2031 N N . GLU B 1 121 ? -5.512 -9.516 -19.719 1 93.38 121 GLU B N 1
ATOM 2032 C CA . GLU B 1 121 ? -6.074 -10.867 -19.688 1 93.38 121 GLU B CA 1
ATOM 2033 C C . GLU B 1 121 ? -4.98 -11.914 -19.5 1 93.38 121 GLU B C 1
ATOM 2035 O O . GLU B 1 121 ? -3.939 -11.859 -20.156 1 93.38 121 GLU B O 1
ATOM 2040 N N . ALA B 1 122 ? -5.336 -12.828 -18.609 1 91.81 122 ALA B N 1
ATOM 2041 C CA . ALA B 1 122 ? -4.332 -13.844 -18.297 1 91.81 122 ALA B CA 1
ATOM 2042 C C . ALA B 1 122 ? -4.531 -15.086 -19.172 1 91.81 122 ALA B C 1
ATOM 2044 O O . ALA B 1 122 ? -5.656 -15.562 -19.328 1 91.81 122 ALA B O 1
ATOM 2045 N N . ASP B 1 123 ? -3.436 -15.477 -19.828 1 94.88 123 ASP B N 1
ATOM 2046 C CA . ASP B 1 123 ? -3.4 -16.812 -20.422 1 94.88 123 ASP B CA 1
ATOM 2047 C C . ASP B 1 123 ? -3.184 -17.875 -19.344 1 94.88 123 ASP B C 1
ATOM 2049 O O . ASP B 1 123 ? -2.209 -17.828 -18.594 1 94.88 123 ASP B O 1
ATOM 2053 N N . PRO B 1 124 ? -4.086 -18.891 -19.266 1 94.81 124 PRO B N 1
ATOM 2054 C CA . PRO B 1 124 ? -3.986 -19.875 -18.172 1 94.81 124 PRO B CA 1
ATOM 2055 C C . PRO B 1 124 ? -2.611 -20.531 -18.109 1 94.81 124 PRO B C 1
ATOM 2057 O O . PRO B 1 124 ? -2.094 -20.781 -17.016 1 94.81 124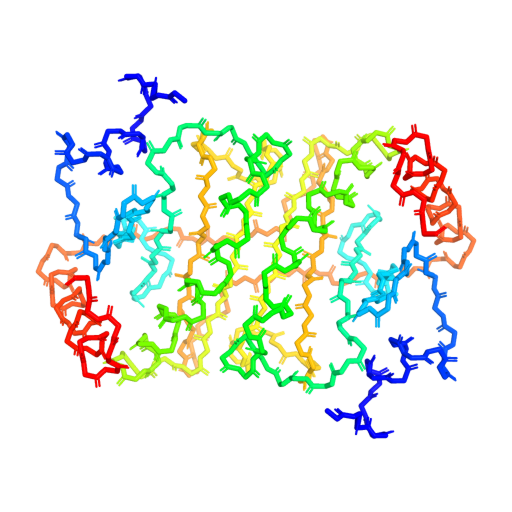 PRO B O 1
ATOM 2060 N N . GLY B 1 125 ? -2.09 -20.859 -19.219 1 96.56 125 GLY B N 1
ATOM 2061 C CA . GLY B 1 125 ? -0.764 -21.453 -19.234 1 96.56 125 GLY B CA 1
ATOM 2062 C C . GLY B 1 125 ? 0.312 -20.531 -18.703 1 96.56 125 GLY B C 1
ATOM 2063 O O . GLY B 1 125 ? 1.16 -20.938 -17.906 1 96.56 125 GLY B O 1
ATOM 2064 N N . GLU B 1 126 ? 0.289 -19.328 -19.141 1 95.81 126 GLU B N 1
ATOM 2065 C CA . GLU B 1 126 ? 1.25 -18.328 -18.656 1 95.81 126 GLU B CA 1
ATOM 2066 C C . GLU B 1 126 ? 1.077 -18.062 -17.172 1 95.81 126 GLU B C 1
ATOM 2068 O O . GLU B 1 126 ? 2.061 -17.891 -16.438 1 95.81 126 GLU B O 1
ATOM 2073 N N . LEU B 1 127 ? -0.171 -18.047 -16.797 1 97.38 127 LEU B N 1
ATOM 2074 C CA . LEU B 1 127 ? -0.476 -17.844 -15.383 1 97.38 127 LEU B CA 1
ATOM 2075 C C . LEU B 1 127 ? 0.105 -18.953 -14.531 1 97.38 127 LEU B C 1
ATOM 2077 O O . LEU B 1 127 ? 0.704 -18.703 -13.484 1 97.38 127 LEU B O 1
ATOM 2081 N N . ALA B 1 128 ? -0.06 -20.141 -14.977 1 97.88 128 ALA B N 1
ATOM 2082 C CA . ALA B 1 128 ? 0.45 -21.312 -14.258 1 97.88 128 ALA B CA 1
ATOM 2083 C C . ALA B 1 128 ? 1.975 -21.281 -14.18 1 97.88 128 ALA B C 1
ATOM 2085 O O . ALA B 1 128 ? 2.557 -21.609 -13.141 1 97.88 128 ALA B O 1
ATOM 2086 N N . GLN B 1 129 ? 2.57 -20.922 -15.281 1 98.31 129 GLN B N 1
ATOM 2087 C CA . GLN B 1 129 ? 4.027 -20.859 -15.32 1 98.31 129 GLN B CA 1
ATOM 2088 C C . GLN B 1 129 ? 4.559 -19.781 -14.383 1 98.31 129 GLN B C 1
ATOM 2090 O O . GLN B 1 129 ? 5.527 -20 -13.656 1 98.31 129 GLN B O 1
ATOM 2095 N N . THR B 1 130 ? 3.936 -18.656 -14.453 1 98.56 130 THR B N 1
ATOM 2096 C CA . THR B 1 130 ? 4.312 -17.562 -13.57 1 98.56 130 THR B CA 1
ATOM 2097 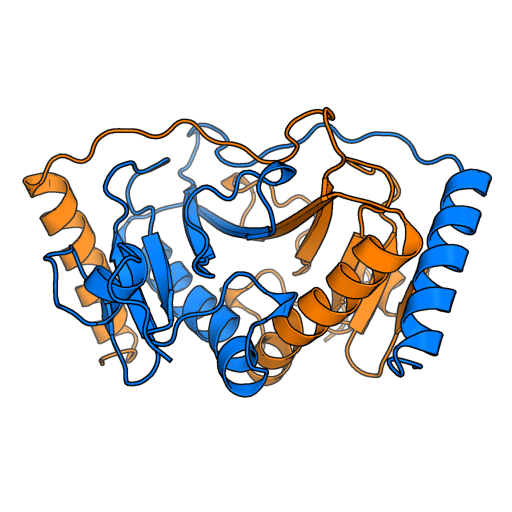C C . THR B 1 130 ? 4.133 -17.953 -12.109 1 98.56 130 THR B C 1
ATOM 2099 O O . THR B 1 130 ? 5.016 -17.719 -11.281 1 98.56 130 THR B O 1
ATOM 2102 N N . GLY B 1 131 ? 2.99 -18.562 -11.789 1 98.62 131 GLY B N 1
ATOM 2103 C CA . GLY B 1 131 ? 2.73 -19.031 -10.43 1 98.62 131 GLY B CA 1
ATOM 2104 C C . GLY B 1 131 ? 3.754 -20.031 -9.938 1 98.62 131 GLY B C 1
ATOM 2105 O O . GLY B 1 131 ? 4.211 -19.938 -8.797 1 98.62 131 GLY B O 1
ATOM 2106 N N . ALA B 1 132 ? 4.109 -20.938 -10.82 1 98.5 132 ALA B N 1
ATOM 2107 C CA . ALA B 1 132 ? 5.098 -21.953 -10.461 1 98.5 132 ALA B CA 1
ATOM 2108 C C . ALA B 1 132 ? 6.449 -21.312 -10.156 1 98.5 132 ALA B C 1
ATOM 2110 O O . ALA B 1 132 ? 7.141 -21.734 -9.219 1 98.5 132 ALA B O 1
ATOM 2111 N N . ALA B 1 133 ? 6.816 -20.359 -10.961 1 98.5 133 ALA B N 1
ATOM 2112 C CA . ALA B 1 133 ? 8.094 -19.688 -10.766 1 98.5 133 ALA B CA 1
ATOM 2113 C C . ALA B 1 133 ? 8.133 -18.984 -9.414 1 98.5 133 ALA B C 1
ATOM 2115 O O . ALA B 1 133 ? 9.117 -19.078 -8.68 1 98.5 133 ALA B O 1
ATOM 2116 N N . ILE B 1 134 ? 7.094 -18.281 -9.031 1 98.56 134 ILE B N 1
ATOM 2117 C CA . ILE B 1 134 ? 7.039 -17.547 -7.777 1 98.56 134 ILE B CA 1
ATOM 2118 C C . ILE B 1 134 ? 7.023 -18.516 -6.598 1 98.56 134 ILE B C 1
ATOM 2120 O O . ILE B 1 134 ? 7.723 -18.297 -5.605 1 98.56 134 ILE B O 1
ATOM 2124 N N . ARG B 1 135 ? 6.223 -19.594 -6.719 1 98.25 135 ARG B N 1
ATOM 2125 C CA . ARG B 1 135 ? 6.176 -20.609 -5.66 1 98.25 135 ARG B CA 1
ATOM 2126 C C . ARG B 1 135 ? 7.559 -21.203 -5.418 1 98.25 135 ARG B C 1
ATOM 2128 O O . ARG B 1 135 ? 7.957 -21.406 -4.27 1 98.25 135 ARG B O 1
ATOM 2135 N N . SER B 1 136 ? 8.219 -21.5 -6.496 1 97.88 136 SER B N 1
ATOM 2136 C CA . SER B 1 136 ? 9.562 -22.062 -6.379 1 97.88 136 SER B CA 1
ATOM 2137 C C . SER B 1 136 ? 10.508 -21.109 -5.66 1 97.88 136 SER B C 1
ATOM 2139 O O . SER B 1 136 ? 11.305 -21.531 -4.82 1 97.88 136 SER B O 1
ATOM 2141 N N . ALA B 1 137 ? 10.438 -19.875 -5.992 1 97.94 137 ALA B N 1
ATOM 2142 C CA . ALA B 1 137 ? 11.273 -18.875 -5.34 1 97.94 137 ALA B CA 1
ATOM 2143 C C . ALA B 1 137 ? 10.938 -18.75 -3.857 1 97.94 137 ALA B C 1
ATOM 2145 O O . ALA B 1 137 ? 11.836 -18.625 -3.02 1 97.94 137 ALA B O 1
ATOM 2146 N N . LEU B 1 138 ? 9.633 -18.766 -3.492 1 97.75 138 LEU B N 1
ATOM 2147 C CA . LEU B 1 138 ? 9.203 -18.688 -2.1 1 97.75 138 LEU B CA 1
ATOM 2148 C C . LEU B 1 138 ? 9.758 -19.859 -1.297 1 97.75 138 LEU B C 1
ATOM 2150 O O . LEU B 1 138 ? 10.195 -19.688 -0.159 1 97.75 138 LEU B O 1
ATOM 2154 N N . GLN B 1 139 ? 9.711 -21.016 -1.896 1 95.12 139 GLN B N 1
ATOM 2155 C CA . GLN B 1 139 ? 10.25 -22.203 -1.242 1 95.12 139 GLN B CA 1
ATOM 2156 C C . GLN B 1 139 ? 11.758 -22.062 -1.016 1 95.12 139 GLN B C 1
ATOM 2158 O O . GLN B 1 139 ? 12.258 -22.391 0.063 1 95.12 139 GLN B O 1
ATOM 2163 N N . SER B 1 140 ? 12.438 -21.594 -1.993 1 93.31 140 SER B N 1
ATOM 2164 C CA . SER B 1 140 ? 13.891 -21.469 -1.917 1 93.31 140 SER B CA 1
ATOM 2165 C C . SER B 1 140 ? 14.305 -20.438 -0.873 1 93.31 140 SER B C 1
ATOM 2167 O O . SER B 1 140 ? 15.383 -20.547 -0.281 1 93.31 140 SER B O 1
ATOM 2169 N N . GLU B 1 141 ? 13.453 -19.469 -0.682 1 90.5 141 GLU B N 1
ATOM 2170 C CA . GLU B 1 141 ? 13.758 -18.406 0.269 1 90.5 141 GLU B CA 1
ATOM 2171 C C . GLU B 1 141 ? 13.297 -18.766 1.676 1 90.5 141 GLU B C 1
ATOM 2173 O O . GLU B 1 141 ? 13.508 -18 2.621 1 90.5 141 GLU B O 1
ATOM 2178 N N . GLY B 1 142 ? 12.773 -19.906 1.789 1 85.38 142 GLY B N 1
ATOM 2179 C CA . GLY B 1 142 ? 12.383 -20.406 3.098 1 85.38 142 GLY B CA 1
ATOM 2180 C C . GLY B 1 142 ? 11.008 -19.922 3.529 1 85.38 142 GLY B C 1
ATOM 2181 O O . GLY B 1 142 ? 10.734 -19.812 4.723 1 85.38 142 GLY B O 1
ATOM 2182 N N . HIS B 1 143 ? 10.281 -19.469 2.51 1 76.44 143 HIS B N 1
ATOM 2183 C CA . HIS B 1 143 ? 8.953 -18.953 2.826 1 76.44 143 HIS B CA 1
ATOM 2184 C C . HIS B 1 143 ? 7.879 -20 2.578 1 76.44 143 HIS B C 1
ATOM 2186 O O . HIS B 1 143 ? 6.707 -19.672 2.385 1 76.44 143 HIS B O 1
ATOM 2192 N N . ASN B 1 144 ? 8.227 -21.281 2.684 1 64.06 144 ASN B N 1
ATOM 2193 C CA . ASN B 1 144 ? 7.309 -22.375 2.359 1 64.06 144 ASN B CA 1
ATOM 2194 C C . ASN B 1 144 ? 6.082 -22.359 3.266 1 64.06 144 ASN B C 1
ATOM 2196 O O . ASN B 1 144 ? 6.164 -21.953 4.426 1 64.06 144 ASN B O 1
ATOM 2200 N N . GLN B 1 145 ? 4.801 -22.219 2.629 1 53.59 145 GLN B N 1
ATOM 2201 C CA . GLN B 1 145 ? 3.654 -22.609 3.436 1 53.59 145 GLN B CA 1
ATOM 2202 C C . GLN B 1 145 ? 3.752 -24.078 3.85 1 53.59 145 GLN B C 1
ATOM 2204 O O . GLN B 1 145 ? 4.375 -24.891 3.156 1 53.59 145 GLN B O 1
#

Sequence (290 aa):
MRDDNCIFCKIANGMIPSETIYEDDMFRVILDLGPASRGHALILPKQHYKDICDLEEETAKKVLPLAAKIGSAMKNSLGCAGFNVVQNNGKEAGQTVFHFHVHLIPCYEEGPVMVSWMPGEADPGELAQTGAAIRSALQSEGHNQMRDDNCIFCKIANGMIPSETIYEDDMFRVILDLGPASRGHALILPKQHYKDICDLEEETAKKVLPLAAKIGSAMKNSLGCAGFNVVQNNGKEAGQTVFHFHVHLIPCYEEGPVMVSWMPGEADPGELAQTGAAIRSALQSEGHNQ

pLDDT: mean 96.49, std 5.44, range [53.06, 98.94]

Foldseek 3Di:
DADPPAVLLCDFQVVDDFQWDDHDPFWTKGADPPALDPPKIKIATNDFDQFPVRDDPVSVVVPVVVLVVSQVVCCVPVVFPGWDKDWADDVVSPDDRRGTMIIIHGHHPVDDDRDDDDDDDDDPVVVVVVVVVVQVVCVVVVNHD/DADPPAVLLCDFQVVDDFQWDDHDPFWTKGADPPALDPPKIKIATNHFDQFPVRDDPVSVVVPVVVLVVSQVVCCVPVVFPGWDKDWADDVVSPDDRRGTMIIIHGHHVVDDDRDDDDDDDDDPVVVVVVVVVVQVVCVVVVNHD

Organism: NCBI:txid29354

Secondary structure (DSSP, 8-state):
---TT-HHHHHHTTSS---EEEE-SSEEEEE-SS-SSTT-EEEEESS--SSGGGS-HHHHHHHHHHHHHHHHHHHHHH--SEEEEEEEESGGGT--S-S--EEEEEE-TTPPPSS--------HHHHHHHHHHHHHHHHHTT---/---TT-HHHHHHTTSS---EEEE-SSEEEEE-SS-SSTT-EEEEESS--SSGGGS-HHHHHHHHHHHHHHHHHHHHHH--SEEEEEEEESGGGT--S-S--EEEEEE-TTPPPSS--------HHHHHHHHHHHHHHHHHTT---

Nearest PDB structures (foldseek):
  3l7x-assembly1_A-2  TM=9.453E-01  e=2.969E-13  Streptococcus mutans UA159
  3imi-assembly2_C  TM=8.843E-01  e=1.322E-13  Bacillus anthracis str. 'Ames Ancestor'
  1y23-assembly3_E  TM=8.950E-01  e=3.579E-13  Bacillus subtilis
  3ksv-assembly1_A-2  TM=8.412E-01  e=3.585E-12  Leishmania major
  3lb5-assembly1_A  TM=8.100E-01  e=2.471E-11  Bartonella henselae

Radius of gyration: 18.27 Å; Cα contacts (8 Å, |Δi|>4): 628; chains: 2; bounding box: 44×51×41 Å